Protein AF-A0A9E6CEL4-F1 (afdb_monomer_lite)

Structure (mmCIF, N/CA/C/O backbone):
data_AF-A0A9E6CEL4-F1
#
_entry.id   AF-A0A9E6CEL4-F1
#
loop_
_atom_site.group_PDB
_atom_site.id
_atom_site.type_symbol
_atom_site.label_atom_id
_atom_site.label_alt_id
_atom_site.label_comp_id
_atom_site.label_asym_id
_atom_site.label_entity_id
_atom_site.label_seq_id
_atom_site.pdbx_PDB_ins_code
_atom_site.Cartn_x
_atom_site.Cartn_y
_atom_site.Cartn_z
_atom_site.occupancy
_atom_site.B_iso_or_equiv
_atom_site.auth_seq_id
_atom_site.auth_comp_id
_atom_site.auth_asym_id
_atom_site.auth_atom_id
_atom_site.pdbx_PDB_model_num
ATOM 1 N N . MET A 1 1 ? 11.859 18.530 16.688 1.00 62.06 1 MET A N 1
ATOM 2 C CA . MET A 1 1 ? 12.059 17.663 15.505 1.00 62.06 1 MET A CA 1
ATOM 3 C C . MET A 1 1 ? 11.017 16.556 15.570 1.00 62.06 1 MET A C 1
ATOM 5 O O . MET A 1 1 ? 10.641 16.227 16.693 1.00 62.06 1 MET A O 1
ATOM 9 N N . PRO A 1 2 ? 10.494 16.047 14.440 1.00 79.69 2 PRO A N 1
ATOM 10 C CA . PRO A 1 2 ? 9.578 14.908 14.472 1.00 79.69 2 PRO A CA 1
ATOM 11 C C . PRO A 1 2 ? 10.277 13.709 15.115 1.00 79.69 2 PRO A C 1
ATOM 13 O O . PRO A 1 2 ? 11.496 13.574 14.995 1.00 79.69 2 PRO A O 1
ATOM 16 N N . ALA A 1 3 ? 9.517 12.840 15.780 1.00 89.88 3 ALA A N 1
ATOM 17 C CA . ALA A 1 3 ? 10.080 11.592 16.271 1.00 89.88 3 ALA A CA 1
ATOM 18 C C . ALA A 1 3 ? 10.635 10.782 15.088 1.00 89.88 3 ALA A C 1
ATOM 20 O O . ALA A 1 3 ? 10.068 10.800 13.993 1.00 89.88 3 ALA A O 1
ATOM 21 N N . GLN A 1 4 ? 11.733 10.060 15.291 1.00 94.31 4 GLN A N 1
ATOM 22 C CA . GLN A 1 4 ? 12.395 9.303 14.238 1.00 94.31 4 GLN A CA 1
ATOM 23 C C . GLN A 1 4 ? 12.812 7.916 14.715 1.00 94.31 4 GLN A C 1
ATOM 25 O O . GLN A 1 4 ? 13.389 7.747 15.788 1.00 94.31 4 GLN A O 1
ATOM 30 N N . ILE A 1 5 ? 12.567 6.911 13.875 1.00 94.75 5 ILE A N 1
ATOM 31 C CA . ILE A 1 5 ? 13.075 5.553 14.068 1.00 94.75 5 ILE A CA 1
ATOM 32 C C . ILE A 1 5 ? 13.757 5.110 12.777 1.00 94.75 5 ILE A C 1
ATOM 34 O O . ILE A 1 5 ? 13.145 5.083 11.707 1.00 94.75 5 ILE A O 1
ATOM 38 N N . ILE A 1 6 ? 15.035 4.755 12.882 1.00 95.44 6 ILE A N 1
ATOM 39 C CA . ILE A 1 6 ? 15.824 4.222 11.771 1.00 95.44 6 ILE A CA 1
ATOM 40 C C . ILE A 1 6 ? 15.997 2.726 11.989 1.00 95.44 6 ILE A C 1
ATOM 42 O O . ILE A 1 6 ? 16.513 2.293 13.018 1.00 95.44 6 ILE A O 1
ATOM 46 N N . ILE A 1 7 ? 15.565 1.942 11.007 1.00 96.25 7 ILE A N 1
ATOM 47 C CA . ILE A 1 7 ? 15.661 0.490 10.997 1.00 96.25 7 ILE A CA 1
ATOM 48 C C . ILE A 1 7 ? 16.561 0.070 9.843 1.00 96.25 7 ILE A C 1
ATOM 50 O O . ILE A 1 7 ? 16.197 0.198 8.670 1.00 96.25 7 ILE A O 1
ATOM 54 N N . THR A 1 8 ? 17.707 -0.506 10.181 1.00 95.44 8 THR A N 1
ATOM 55 C CA . THR A 1 8 ? 18.625 -1.083 9.201 1.00 95.44 8 THR A CA 1
ATOM 56 C C . THR A 1 8 ? 18.652 -2.590 9.374 1.00 95.44 8 THR A C 1
ATOM 58 O O . THR A 1 8 ? 18.813 -3.123 10.475 1.00 95.44 8 THR A O 1
ATOM 61 N N . ASP A 1 9 ? 18.435 -3.295 8.269 1.00 93.56 9 ASP A N 1
ATOM 62 C CA . ASP A 1 9 ? 18.209 -4.733 8.220 1.00 93.56 9 ASP A CA 1
ATOM 63 C C . ASP A 1 9 ? 17.080 -5.162 9.167 1.00 93.56 9 ASP A C 1
ATOM 65 O O . ASP A 1 9 ? 15.909 -5.036 8.842 1.00 93.56 9 ASP A O 1
ATOM 69 N N . ASN A 1 10 ? 17.389 -5.659 10.359 1.00 94.62 10 ASN A N 1
ATOM 70 C CA . ASN A 1 10 ? 16.381 -6.115 11.319 1.00 94.62 10 ASN A CA 1
ATOM 71 C C . ASN A 1 10 ? 16.578 -5.485 12.701 1.00 94.62 10 ASN A C 1
ATOM 73 O O . ASN A 1 10 ? 16.078 -6.017 13.686 1.00 94.62 10 ASN A O 1
ATOM 77 N N . ASN A 1 11 ? 17.316 -4.375 12.771 1.00 93.75 11 ASN A N 1
ATOM 78 C CA . ASN A 1 11 ? 17.687 -3.721 14.017 1.00 93.75 11 ASN A CA 1
ATOM 79 C C . ASN A 1 11 ? 17.264 -2.253 13.992 1.00 93.75 11 ASN A C 1
ATOM 81 O O . ASN A 1 11 ? 17.326 -1.600 12.951 1.00 93.75 11 ASN A O 1
ATOM 85 N 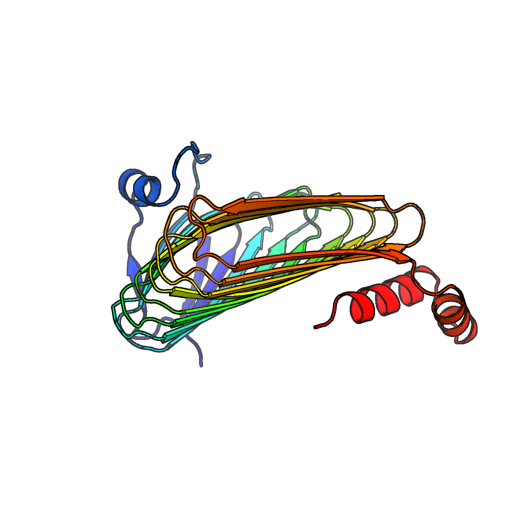N . ILE A 1 12 ? 16.859 -1.742 15.152 1.00 92.94 12 ILE A N 1
ATOM 86 C CA . ILE A 1 12 ? 16.645 -0.311 15.361 1.00 92.94 12 ILE A CA 1
ATOM 87 C C . ILE A 1 12 ? 18.022 0.310 15.619 1.00 92.94 12 ILE A C 1
ATOM 89 O O . ILE A 1 12 ? 18.656 -0.018 16.617 1.00 92.94 12 ILE A O 1
ATOM 93 N N . GLU A 1 13 ? 18.495 1.162 14.712 1.00 87.69 13 GLU A N 1
ATOM 94 C CA . GLU A 1 13 ? 19.803 1.831 14.819 1.00 87.69 13 GLU A CA 1
ATOM 95 C C . GLU A 1 13 ? 19.718 3.162 15.560 1.00 87.69 13 GLU A C 1
ATOM 97 O O . GLU A 1 13 ? 20.611 3.504 16.328 1.00 87.69 13 GLU A O 1
ATOM 102 N N . ALA A 1 14 ? 18.643 3.914 15.331 1.00 80.44 14 ALA A N 1
ATOM 103 C CA . ALA A 1 14 ? 18.405 5.191 15.985 1.00 80.44 14 ALA A CA 1
ATOM 104 C C . ALA A 1 14 ? 16.936 5.308 16.373 1.00 80.44 14 ALA A C 1
ATOM 106 O O . ALA A 1 14 ? 16.046 4.880 15.629 1.00 80.44 14 ALA A O 1
ATOM 107 N N . LYS A 1 15 ? 16.704 5.891 17.548 1.00 83.44 15 LYS A N 1
ATOM 108 C CA . LYS A 1 15 ? 15.380 6.104 18.117 1.00 83.44 15 LYS A CA 1
ATOM 109 C C . LYS A 1 15 ? 15.351 7.451 18.831 1.00 83.44 15 LYS A C 1
ATOM 111 O O . LYS A 1 15 ? 15.848 7.576 19.945 1.00 83.44 15 LYS A O 1
ATOM 116 N N . GLU A 1 16 ? 14.702 8.416 18.206 1.00 83.44 16 GLU A N 1
ATOM 117 C CA . GLU A 1 16 ? 14.292 9.669 18.827 1.00 83.44 16 GLU A CA 1
ATOM 118 C C . GLU A 1 16 ? 12.778 9.609 18.996 1.00 83.44 16 GLU A C 1
ATOM 120 O O . GLU A 1 16 ? 12.023 9.855 18.060 1.00 83.44 16 GLU A O 1
ATOM 125 N N . THR A 1 17 ? 12.315 9.187 20.171 1.00 78.44 17 THR A N 1
ATOM 126 C CA . THR A 1 17 ? 10.880 9.165 20.480 1.00 78.44 17 THR A CA 1
ATOM 127 C C . THR A 1 17 ? 10.481 10.357 21.314 1.00 78.44 17 THR A C 1
ATOM 129 O O . THR A 1 17 ? 11.235 10.821 22.166 1.00 78.44 17 THR A O 1
ATOM 132 N N . SER A 1 18 ? 9.253 10.797 21.100 1.00 78.25 18 SER A N 1
ATOM 133 C CA . SER A 1 18 ? 8.582 11.785 21.922 1.00 78.25 18 SER A CA 1
ATOM 134 C C . SER A 1 18 ? 7.669 11.080 22.945 1.00 78.25 18 SER A C 1
ATOM 136 O O . SER A 1 18 ? 7.478 9.862 22.870 1.00 78.25 18 SER A O 1
ATOM 138 N N . ARG A 1 19 ? 7.135 11.803 23.940 1.00 80.19 19 ARG A N 1
ATOM 139 C CA . ARG A 1 19 ? 6.286 11.203 24.998 1.00 80.19 19 ARG A CA 1
ATOM 140 C C . ARG A 1 19 ? 4.967 10.642 24.454 1.00 80.19 19 ARG A C 1
ATOM 142 O O . ARG A 1 19 ? 4.327 9.828 25.105 1.00 80.19 19 ARG A O 1
ATOM 149 N N . GLU A 1 20 ? 4.592 11.070 23.258 1.00 87.12 20 GLU A N 1
ATOM 150 C CA . GLU A 1 20 ? 3.370 10.730 22.538 1.00 87.12 20 GLU A CA 1
ATOM 151 C C . GLU A 1 20 ? 3.461 9.372 21.816 1.00 87.12 20 GLU A C 1
ATOM 153 O O . GLU A 1 20 ? 2.444 8.866 21.338 1.00 87.12 20 GLU A O 1
ATOM 158 N N . ILE A 1 21 ? 4.667 8.786 21.719 1.00 87.81 21 ILE A N 1
ATOM 159 C CA . ILE A 1 21 ? 4.931 7.536 20.997 1.00 87.81 21 ILE A CA 1
ATOM 160 C C . ILE A 1 21 ? 5.472 6.466 21.943 1.00 87.81 21 ILE A C 1
ATOM 162 O O . ILE A 1 21 ? 6.613 6.517 22.405 1.00 87.81 21 ILE A O 1
ATOM 166 N N . GLU A 1 22 ? 4.680 5.418 22.136 1.00 90.38 22 GLU A N 1
ATOM 167 C CA . GLU A 1 22 ? 5.065 4.237 22.896 1.00 90.38 22 GLU A CA 1
ATOM 168 C C . GLU A 1 22 ? 5.574 3.142 21.954 1.00 90.38 22 GLU A C 1
ATOM 170 O O . GLU A 1 22 ? 4.888 2.734 21.013 1.00 90.38 22 GLU A O 1
ATOM 175 N N . LEU A 1 23 ? 6.779 2.629 22.224 1.00 91.12 23 LEU A N 1
ATOM 176 C CA . LEU A 1 23 ? 7.301 1.438 21.554 1.00 91.12 23 LEU A CA 1
ATOM 177 C C . LEU A 1 23 ? 7.114 0.220 22.444 1.00 91.12 23 LEU A C 1
ATOM 179 O O . LEU A 1 23 ? 7.692 0.141 23.526 1.00 91.12 23 LEU A O 1
ATOM 183 N N . LEU A 1 24 ? 6.339 -0.738 21.954 1.00 89.75 24 LEU A N 1
ATOM 184 C CA . LEU A 1 24 ? 5.931 -1.922 22.693 1.00 89.75 24 LEU A CA 1
ATOM 185 C C . LEU A 1 24 ? 6.379 -3.199 21.960 1.00 89.75 24 LEU A C 1
ATOM 187 O O . LEU A 1 24 ? 6.494 -3.211 20.726 1.00 89.75 24 LEU A O 1
ATOM 191 N N . PRO A 1 25 ? 6.614 -4.303 22.690 1.00 87.81 25 PRO A N 1
ATOM 192 C CA . PRO A 1 25 ? 6.869 -5.594 22.069 1.00 87.81 25 PRO A CA 1
ATOM 193 C C . PRO A 1 25 ? 5.629 -6.075 21.302 1.00 87.81 25 PRO A C 1
ATOM 195 O O . PRO A 1 25 ? 4.496 -5.966 21.774 1.00 87.81 25 PRO A O 1
ATOM 198 N N . LEU A 1 26 ? 5.844 -6.647 20.115 1.00 90.19 26 LEU A N 1
ATOM 199 C CA . LEU A 1 26 ? 4.777 -7.194 19.276 1.00 90.19 26 LEU A CA 1
ATOM 200 C C . LEU A 1 26 ? 4.863 -8.723 19.222 1.00 90.19 26 LEU A C 1
ATOM 202 O O . LEU A 1 26 ? 5.751 -9.297 18.585 1.00 90.19 26 LEU A O 1
ATOM 206 N N . SER A 1 27 ? 3.905 -9.393 19.867 1.00 87.06 27 SER A N 1
ATOM 207 C CA . SER A 1 27 ? 3.783 -10.850 19.799 1.00 87.06 27 SER A CA 1
ATOM 208 C C . SER A 1 27 ? 3.211 -11.301 18.447 1.00 87.06 27 SER A C 1
ATOM 210 O O . SER A 1 27 ? 2.406 -10.605 17.823 1.00 87.06 27 SER A O 1
ATOM 212 N N . GLN A 1 28 ? 3.589 -12.503 17.991 1.00 83.31 28 GLN A N 1
ATOM 213 C CA . GLN A 1 28 ? 3.041 -13.077 16.752 1.00 83.31 28 GLN A CA 1
ATOM 214 C C . GLN A 1 28 ? 1.520 -13.262 16.840 1.00 83.31 28 GLN A C 1
ATOM 216 O O . GLN A 1 28 ? 0.811 -12.986 15.876 1.00 83.31 28 GLN A O 1
ATOM 221 N N . LYS A 1 29 ? 1.029 -13.731 17.996 1.00 84.75 29 LYS A N 1
ATOM 222 C CA . LYS A 1 29 ? -0.391 -14.009 18.237 1.00 84.75 29 LYS A CA 1
ATOM 223 C C . LYS A 1 29 ? -1.228 -12.736 18.158 1.00 84.75 29 LYS A C 1
ATOM 225 O O . LYS A 1 29 ? -2.300 -12.758 17.561 1.00 84.75 29 LYS A O 1
ATOM 230 N N . ASP A 1 30 ? -0.735 -11.635 18.722 1.00 84.62 30 ASP A N 1
ATOM 231 C CA . ASP A 1 30 ? -1.437 -10.355 18.641 1.00 84.62 30 ASP A CA 1
ATOM 232 C C . ASP A 1 30 ? -1.430 -9.799 17.229 1.00 84.62 30 ASP A C 1
ATOM 234 O O . ASP A 1 30 ? -2.461 -9.327 16.761 1.00 84.62 30 ASP A O 1
ATOM 238 N N . PHE A 1 31 ? -0.297 -9.898 16.532 1.00 87.19 31 PHE A N 1
ATOM 239 C CA . PHE A 1 31 ? -0.208 -9.396 15.170 1.00 87.19 31 PHE A CA 1
ATOM 240 C C . PHE A 1 31 ? -1.145 -10.144 14.222 1.00 87.19 31 PHE A C 1
ATOM 242 O O . PHE A 1 31 ? -1.806 -9.510 13.407 1.00 87.19 31 PHE A O 1
ATOM 249 N N . GLN A 1 32 ? -1.277 -11.468 14.385 1.00 86.94 32 GLN A N 1
ATOM 250 C CA . GLN A 1 32 ? -2.097 -12.331 13.527 1.00 86.94 32 GLN A CA 1
ATOM 251 C C . GLN A 1 32 ? -3.572 -11.901 13.437 1.00 86.94 32 GLN A C 1
ATOM 253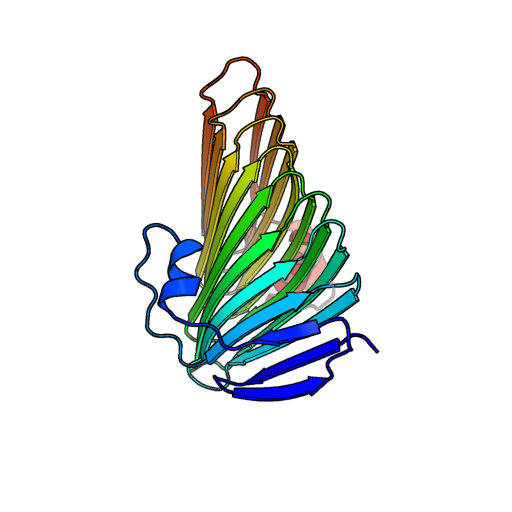 O O . GLN A 1 32 ? -4.219 -12.163 12.423 1.00 86.94 32 GLN A O 1
ATOM 258 N N . LYS A 1 33 ? -4.092 -11.204 14.456 1.00 89.06 33 LYS A N 1
ATOM 259 C CA . LYS A 1 33 ? -5.461 -10.664 14.474 1.00 89.06 33 LYS A CA 1
ATOM 260 C C . LYS A 1 33 ? -5.707 -9.640 13.358 1.00 89.06 33 LYS A C 1
ATOM 262 O O . LYS A 1 33 ? -6.829 -9.525 12.883 1.00 89.06 33 LYS A O 1
ATOM 267 N N . TYR A 1 34 ? -4.663 -8.941 12.915 1.00 88.12 34 TYR A N 1
ATOM 268 C CA . TYR A 1 34 ? -4.761 -7.809 11.988 1.00 88.12 34 TYR A CA 1
ATOM 269 C C . TYR A 1 34 ? -4.383 -8.144 10.537 1.00 88.12 34 TYR A C 1
ATOM 271 O O . TYR A 1 34 ? -4.331 -7.253 9.691 1.00 88.12 34 TYR A O 1
ATOM 279 N N . ILE A 1 35 ? -4.111 -9.416 10.240 1.00 86.56 35 ILE A N 1
ATOM 280 C CA . ILE A 1 35 ? -3.553 -9.887 8.958 1.00 86.56 35 ILE A CA 1
ATOM 281 C C . ILE A 1 35 ? -4.257 -11.179 8.483 1.00 86.56 35 ILE A C 1
ATOM 283 O O . ILE A 1 35 ? -3.667 -12.268 8.441 1.00 86.56 35 ILE A O 1
ATOM 287 N N . PRO A 1 36 ? -5.556 -11.106 8.165 1.00 79.38 36 PRO A N 1
ATOM 288 C CA . PRO A 1 36 ? -6.383 -12.281 7.934 1.00 79.38 36 PRO A CA 1
ATOM 289 C C . PRO A 1 36 ? -5.904 -13.101 6.731 1.00 79.38 36 PRO A C 1
ATOM 291 O O . PRO A 1 36 ? -5.485 -12.569 5.703 1.00 79.38 36 PRO A O 1
ATOM 294 N N . GLY A 1 37 ? -5.989 -14.428 6.858 1.00 67.44 37 GLY A N 1
ATOM 295 C CA . GLY A 1 37 ? -5.781 -15.365 5.749 1.00 67.44 37 GLY A CA 1
ATOM 296 C C . GLY A 1 37 ? -4.340 -15.506 5.247 1.00 67.44 37 GLY A C 1
ATOM 297 O O . GLY A 1 37 ? -4.115 -16.236 4.283 1.00 67.44 37 GLY A O 1
ATOM 298 N N . LYS A 1 38 ? -3.350 -14.857 5.877 1.00 66.19 38 LYS A N 1
ATOM 299 C CA . LYS A 1 38 ? -1.935 -15.028 5.521 1.00 66.19 38 LYS A CA 1
ATOM 300 C C . LYS A 1 38 ? -1.104 -15.564 6.676 1.00 66.19 38 LYS A C 1
ATOM 302 O O . LYS A 1 38 ? -1.066 -15.003 7.770 1.00 66.19 38 LYS A O 1
ATOM 307 N N . ARG A 1 39 ? -0.353 -16.628 6.385 1.00 62.78 39 ARG A N 1
ATOM 308 C CA . ARG A 1 39 ? 0.785 -17.058 7.197 1.00 62.78 39 ARG A CA 1
ATOM 309 C C . ARG A 1 39 ? 1.941 -16.115 6.866 1.00 62.78 39 ARG A C 1
ATOM 311 O O . ARG A 1 39 ? 2.471 -16.169 5.757 1.00 62.78 39 ARG A O 1
ATOM 318 N N . ILE A 1 40 ? 2.292 -15.203 7.771 1.00 64.31 40 ILE A N 1
ATOM 319 C CA . ILE A 1 40 ? 3.474 -14.359 7.554 1.00 64.31 40 ILE A CA 1
ATOM 320 C C . ILE A 1 40 ? 4.713 -15.230 7.710 1.00 64.31 40 ILE A C 1
ATOM 322 O O . ILE A 1 40 ? 4.815 -16.011 8.658 1.00 64.31 40 ILE A O 1
ATOM 326 N N . ALA A 1 41 ? 5.667 -15.065 6.796 1.00 69.19 41 ALA A N 1
ATOM 327 C CA . ALA A 1 41 ? 7.029 -15.513 7.029 1.00 69.19 41 ALA A CA 1
ATOM 328 C C . ALA A 1 41 ? 7.536 -14.992 8.393 1.00 69.19 41 ALA A C 1
ATOM 330 O O . ALA A 1 41 ? 7.190 -13.884 8.798 1.00 69.19 41 ALA A O 1
ATOM 331 N N . PRO A 1 42 ? 8.362 -15.750 9.123 1.00 77.06 42 PRO A N 1
ATOM 332 C CA . PRO A 1 42 ? 8.890 -15.280 10.398 1.00 77.06 42 PRO A CA 1
ATOM 333 C C . PRO A 1 42 ? 9.672 -13.965 10.210 1.00 77.06 42 PRO A C 1
ATOM 335 O O . PRO A 1 42 ? 10.719 -13.942 9.558 1.00 77.06 42 PRO A O 1
ATOM 338 N N . CYS A 1 43 ? 9.137 -12.868 10.759 1.00 87.62 43 CYS A N 1
ATOM 339 C CA . CYS A 1 43 ? 9.811 -11.569 10.823 1.00 87.62 43 CYS A CA 1
ATOM 340 C C . CYS A 1 43 ? 10.813 -11.558 11.979 1.00 87.62 43 CYS A C 1
ATOM 342 O O . CYS A 1 43 ? 10.503 -12.040 13.072 1.00 87.62 43 CYS A O 1
ATOM 344 N N . LYS A 1 44 ? 11.998 -10.996 11.727 1.00 90.75 44 LYS A N 1
ATOM 345 C CA . LYS A 1 44 ? 13.087 -10.896 12.708 1.00 90.75 44 LYS A CA 1
ATOM 346 C C . LYS A 1 44 ? 12.880 -9.711 13.647 1.00 90.75 44 LYS A C 1
ATOM 348 O O . LYS A 1 44 ? 13.093 -9.853 14.843 1.00 90.75 44 LYS A O 1
ATOM 353 N N . LEU A 1 45 ? 12.411 -8.581 13.115 1.00 92.81 45 LEU A N 1
ATOM 354 C CA . LEU A 1 45 ? 12.000 -7.428 13.911 1.00 92.81 45 LEU A CA 1
ATOM 355 C C . LEU A 1 45 ? 10.477 -7.366 13.987 1.00 92.81 45 LEU A C 1
ATOM 357 O O . LEU A 1 45 ? 9.797 -7.465 12.963 1.00 92.81 45 LEU A O 1
ATOM 361 N N . LYS A 1 46 ? 9.948 -7.182 15.197 1.00 93.31 46 LYS A N 1
ATOM 362 C CA . LYS A 1 46 ? 8.521 -6.977 15.450 1.00 93.31 46 LYS A CA 1
ATOM 363 C C . LYS A 1 46 ? 8.371 -5.789 16.382 1.00 93.31 46 LYS A C 1
ATOM 365 O O . LYS A 1 46 ? 8.901 -5.825 17.489 1.00 93.31 46 LYS A O 1
ATOM 370 N N . LEU A 1 47 ? 7.669 -4.757 15.941 1.00 92.94 47 LEU A N 1
ATOM 371 C CA . LEU A 1 47 ? 7.530 -3.520 16.700 1.00 92.94 47 LEU A CA 1
ATOM 372 C C . LEU A 1 47 ? 6.072 -3.079 16.717 1.00 92.94 47 LEU A C 1
ATOM 374 O O . LEU A 1 47 ? 5.417 -3.033 15.677 1.00 92.94 47 LEU A O 1
ATOM 378 N N . ARG A 1 48 ? 5.572 -2.747 17.905 1.00 95.38 48 ARG A N 1
ATOM 379 C CA . ARG A 1 48 ? 4.297 -2.059 18.079 1.00 95.38 48 ARG A CA 1
ATOM 380 C C . ARG A 1 48 ? 4.588 -0.597 18.402 1.00 95.38 48 ARG A C 1
ATOM 382 O O . ARG A 1 48 ? 5.396 -0.315 19.282 1.00 95.38 48 ARG A O 1
ATOM 389 N N . ILE A 1 49 ? 3.952 0.302 17.666 1.00 95.62 49 ILE A N 1
ATOM 390 C CA . ILE A 1 49 ? 4.021 1.750 17.827 1.00 95.62 49 ILE A CA 1
ATOM 391 C C . ILE A 1 49 ? 2.618 2.198 18.210 1.00 95.62 49 ILE A C 1
ATOM 393 O O . ILE A 1 49 ? 1.699 2.067 17.405 1.00 95.62 49 ILE A O 1
ATOM 397 N N . ARG A 1 50 ? 2.445 2.698 19.430 1.00 96.25 50 ARG A N 1
ATOM 398 C CA . ARG A 1 50 ? 1.165 3.237 19.887 1.00 96.25 50 ARG A CA 1
ATOM 399 C C . ARG A 1 50 ? 1.278 4.747 20.042 1.00 96.25 50 ARG A C 1
ATOM 401 O O . ARG A 1 50 ? 2.196 5.230 20.699 1.00 96.25 50 ARG A O 1
ATOM 408 N N . CYS A 1 51 ? 0.347 5.468 19.434 1.00 95.69 51 CYS A N 1
ATOM 409 C CA . CYS A 1 51 ? 0.252 6.920 19.497 1.00 95.69 51 CYS A CA 1
ATOM 410 C C . CYS A 1 51 ? -0.939 7.308 20.373 1.00 95.69 51 CYS A C 1
ATOM 412 O O . CYS A 1 51 ? -2.088 7.012 20.038 1.00 95.69 51 CYS A O 1
ATOM 414 N N . THR A 1 52 ? -0.657 7.960 21.500 1.00 94.12 52 THR A N 1
ATOM 415 C CA . THR A 1 52 ? -1.670 8.394 22.479 1.00 94.12 52 THR A CA 1
ATOM 416 C C . THR A 1 52 ? -2.023 9.873 22.348 1.00 94.12 52 THR A C 1
ATOM 418 O O . THR A 1 52 ? -3.045 10.303 22.874 1.00 94.12 52 THR A O 1
ATOM 421 N N . GLN A 1 53 ? -1.209 10.643 21.624 1.00 94.31 53 GLN A N 1
ATOM 422 C CA . GLN A 1 53 ? -1.442 12.049 21.308 1.00 94.31 53 GLN A CA 1
ATOM 423 C C . GLN A 1 53 ? -1.027 12.339 19.865 1.00 94.31 53 GLN A C 1
ATOM 425 O O . GLN A 1 53 ? -0.231 11.605 19.271 1.00 94.31 53 GLN A O 1
ATOM 430 N N . SER A 1 54 ? -1.585 13.409 19.300 1.00 96.19 54 SER A N 1
ATOM 431 C CA . SER A 1 54 ? -1.317 13.807 17.920 1.00 96.19 54 SER A CA 1
ATOM 432 C C . SER A 1 54 ? 0.141 14.215 17.730 1.00 96.19 54 SER A C 1
ATOM 434 O O . SER A 1 54 ? 0.668 15.015 18.500 1.00 96.19 54 SER A O 1
ATOM 436 N N . THR A 1 55 ? 0.804 13.661 16.715 1.00 95.56 55 THR A N 1
ATOM 437 C CA . THR A 1 55 ? 2.251 13.832 16.527 1.00 95.56 55 THR A CA 1
ATOM 438 C C . THR A 1 55 ? 2.689 13.553 15.086 1.00 95.56 55 THR A C 1
ATOM 440 O O . THR A 1 55 ? 1.887 13.195 14.218 1.00 95.56 55 THR A O 1
ATOM 443 N N . GLU A 1 56 ? 3.987 13.703 14.832 1.00 96.06 56 GLU A N 1
ATOM 444 C CA . GLU A 1 56 ? 4.645 13.321 13.588 1.00 96.06 56 GLU A CA 1
ATOM 445 C C . GLU A 1 56 ? 5.745 12.287 13.852 1.00 96.06 56 GLU A C 1
ATOM 447 O O . GLU A 1 56 ? 6.521 12.404 14.805 1.00 96.06 56 GLU A O 1
ATOM 452 N N . LEU A 1 57 ? 5.841 11.289 12.972 1.00 96.00 57 LEU A N 1
ATOM 453 C CA . LEU A 1 57 ? 6.834 10.222 13.052 1.00 96.00 57 LEU A CA 1
ATOM 454 C C . LEU A 1 57 ? 7.471 9.975 11.685 1.00 96.00 57 LEU A C 1
ATOM 456 O O . LEU A 1 57 ? 6.775 9.810 10.684 1.00 96.00 57 LEU A O 1
ATOM 460 N N . LEU A 1 58 ? 8.797 9.872 11.658 1.00 96.44 58 LEU A N 1
ATOM 461 C CA . LEU A 1 58 ? 9.575 9.420 10.513 1.00 96.44 58 LEU A CA 1
ATOM 462 C C . LEU A 1 58 ? 10.110 8.001 10.757 1.00 96.44 58 LEU A C 1
ATOM 464 O O . LEU A 1 58 ? 10.896 7.767 11.673 1.00 96.44 58 LEU A O 1
ATOM 468 N N . LEU A 1 59 ? 9.734 7.059 9.892 1.00 96.56 59 LEU A N 1
ATOM 469 C CA . LEU A 1 59 ? 10.284 5.704 9.854 1.00 96.56 59 LEU A CA 1
ATOM 470 C C . LEU A 1 59 ? 11.190 5.536 8.637 1.00 96.56 59 LEU A C 1
ATOM 472 O O . LEU A 1 59 ? 10.748 5.659 7.494 1.00 96.56 59 LEU A O 1
ATOM 476 N N . VAL A 1 60 ? 12.458 5.213 8.869 1.00 96.56 60 VAL A N 1
ATOM 477 C CA . VAL A 1 60 ? 13.426 4.970 7.795 1.00 96.56 60 VAL A CA 1
ATOM 478 C C . VAL A 1 60 ? 13.799 3.496 7.774 1.00 96.56 60 VAL A C 1
ATOM 480 O O . VAL A 1 60 ? 14.256 2.967 8.781 1.00 96.56 60 VAL A O 1
ATOM 483 N N . PHE A 1 61 ? 13.660 2.849 6.620 1.00 96.44 61 PHE A N 1
ATOM 484 C CA . PHE A 1 61 ? 14.025 1.452 6.404 1.00 96.44 61 PHE A CA 1
ATOM 485 C C . PHE A 1 61 ? 15.197 1.356 5.429 1.00 96.44 61 PHE A C 1
ATOM 487 O O . PHE A 1 61 ? 15.134 1.846 4.296 1.00 96.44 61 PHE A O 1
ATOM 494 N N . ARG A 1 62 ? 16.278 0.710 5.867 1.00 95.25 62 ARG A N 1
ATOM 495 C CA . ARG A 1 62 ? 17.475 0.454 5.061 1.00 95.25 62 ARG A CA 1
ATOM 496 C C . ARG A 1 62 ? 17.743 -1.046 4.996 1.00 95.25 62 ARG A C 1
ATOM 498 O O . ARG A 1 62 ? 18.212 -1.639 5.961 1.00 95.25 62 ARG A O 1
ATOM 505 N N . ALA A 1 63 ? 17.461 -1.665 3.855 1.00 94.25 63 ALA A N 1
ATOM 506 C CA . ALA A 1 63 ? 17.783 -3.067 3.599 1.00 94.25 63 ALA A CA 1
ATOM 507 C C . ALA A 1 63 ? 19.189 -3.179 2.984 1.00 94.25 63 ALA A C 1
ATOM 509 O O . ALA A 1 63 ? 19.350 -3.168 1.759 1.00 94.25 63 ALA A O 1
ATOM 510 N N . LEU A 1 64 ? 20.226 -3.244 3.826 1.00 93.19 64 LEU A N 1
ATOM 511 C CA . LEU A 1 64 ? 21.599 -3.507 3.374 1.00 93.19 64 LEU A CA 1
ATOM 512 C C . LEU A 1 64 ? 21.815 -5.009 3.142 1.00 93.19 64 LEU A C 1
ATOM 514 O O . LEU A 1 64 ? 22.547 -5.399 2.231 1.00 93.19 64 LEU A O 1
ATOM 518 N N . ARG A 1 65 ? 21.127 -5.826 3.942 1.00 93.25 65 ARG A N 1
ATOM 519 C CA . ARG A 1 65 ? 20.947 -7.278 3.856 1.00 93.25 65 ARG A CA 1
ATOM 520 C C . ARG A 1 65 ? 19.453 -7.606 3.928 1.00 93.25 65 ARG A C 1
ATOM 522 O O . ARG A 1 65 ? 18.605 -6.716 3.979 1.00 93.25 65 ARG A O 1
ATOM 529 N N . ASP A 1 66 ? 19.137 -8.898 3.969 1.00 94.81 66 ASP A N 1
ATOM 530 C CA . ASP A 1 66 ? 17.766 -9.381 4.119 1.00 94.81 66 ASP A CA 1
ATOM 531 C C . ASP A 1 66 ? 17.067 -8.798 5.355 1.00 94.81 66 ASP A C 1
ATOM 533 O O . ASP A 1 66 ? 17.436 -9.062 6.506 1.00 94.81 66 ASP A O 1
ATOM 537 N N . GLN A 1 67 ? 16.005 -8.046 5.089 1.00 94.88 67 GLN A N 1
ATOM 538 C CA . GLN A 1 67 ? 15.182 -7.315 6.041 1.00 94.88 67 GLN A CA 1
ATOM 539 C C . GLN A 1 67 ? 13.779 -7.934 6.073 1.00 94.88 67 GLN A C 1
ATOM 541 O O . GLN A 1 67 ? 13.118 -8.040 5.043 1.00 94.88 67 GLN A O 1
ATOM 546 N N . LYS A 1 68 ? 13.329 -8.372 7.255 1.00 95.31 68 LYS A N 1
ATOM 547 C CA . LYS A 1 68 ? 12.008 -8.972 7.499 1.00 95.31 68 LYS A CA 1
ATOM 548 C C . LYS A 1 68 ? 11.386 -8.366 8.754 1.00 95.31 68 LYS A C 1
ATOM 550 O O . LYS A 1 68 ? 11.729 -8.768 9.871 1.00 95.31 68 LYS A O 1
ATOM 555 N N . ILE A 1 69 ? 10.466 -7.426 8.568 1.00 94.81 69 ILE A N 1
ATOM 556 C CA . ILE A 1 69 ? 9.913 -6.590 9.638 1.00 94.81 69 ILE A CA 1
ATOM 557 C C . ILE A 1 69 ? 8.395 -6.771 9.724 1.00 94.81 69 ILE A C 1
ATOM 559 O O . ILE A 1 69 ? 7.704 -6.844 8.710 1.00 94.81 69 ILE A O 1
ATOM 563 N N . ALA A 1 70 ? 7.878 -6.835 10.949 1.00 94.81 70 ALA A N 1
ATOM 564 C CA . ALA A 1 70 ? 6.461 -6.690 11.255 1.00 94.81 70 ALA A CA 1
ATOM 565 C C . ALA A 1 70 ? 6.237 -5.431 12.103 1.00 94.81 70 ALA A C 1
ATOM 567 O O . ALA A 1 70 ? 6.875 -5.270 13.144 1.00 94.81 70 ALA A O 1
ATOM 568 N N . LEU A 1 71 ? 5.321 -4.567 11.677 1.00 95.81 71 LEU A N 1
ATOM 569 C CA . LEU A 1 71 ? 4.942 -3.349 12.383 1.00 95.81 71 LEU A CA 1
ATOM 570 C C . LEU A 1 71 ? 3.447 -3.346 12.681 1.00 95.81 71 LEU A C 1
ATOM 572 O O . LEU A 1 71 ? 2.635 -3.602 11.796 1.00 95.81 71 LEU A O 1
ATOM 576 N N . LEU A 1 72 ? 3.082 -3.002 13.908 1.00 96.81 72 LEU A N 1
ATOM 577 C CA . LEU A 1 72 ? 1.716 -2.632 14.265 1.00 96.81 72 LEU A CA 1
ATOM 578 C C . LEU A 1 72 ? 1.724 -1.168 14.695 1.00 96.81 72 LEU A C 1
ATOM 580 O O . LEU A 1 72 ? 2.436 -0.826 15.632 1.00 96.81 72 LEU A O 1
ATOM 584 N N . VAL A 1 73 ? 0.958 -0.323 14.017 1.00 97.62 73 VAL A N 1
ATOM 585 C CA . VAL A 1 73 ? 0.793 1.093 14.357 1.00 97.62 73 VAL A CA 1
ATOM 586 C C . VAL A 1 73 ? -0.637 1.305 14.838 1.00 97.62 73 VAL A C 1
ATOM 588 O O . VAL A 1 73 ? -1.581 0.994 14.113 1.00 97.62 73 VAL A O 1
ATOM 591 N N . GLU A 1 74 ? -0.797 1.809 16.055 1.00 97.38 74 GLU A N 1
ATOM 592 C CA . GLU A 1 74 ? -2.094 2.001 16.708 1.00 97.38 74 GLU A CA 1
ATOM 593 C C . GLU A 1 74 ? -2.283 3.478 17.052 1.00 97.38 74 GLU A C 1
ATOM 595 O O . GLU A 1 74 ? -1.460 4.059 17.760 1.00 97.38 74 GLU A O 1
ATOM 600 N N . LEU A 1 75 ? -3.365 4.078 16.559 1.00 97.81 75 LEU A N 1
ATOM 601 C CA . LEU A 1 75 ? -3.790 5.424 16.936 1.00 97.81 75 LEU A CA 1
ATOM 602 C C . LEU A 1 75 ? -4.967 5.298 17.901 1.00 97.81 75 LEU A C 1
ATOM 604 O O . LEU A 1 75 ? -5.973 4.674 17.556 1.00 97.81 75 LEU A O 1
ATOM 608 N N . CYS A 1 76 ? -4.836 5.890 19.089 1.00 96.50 76 CYS A N 1
ATOM 609 C CA . CYS A 1 76 ? -5.956 6.022 20.017 1.00 96.50 76 CYS A CA 1
ATOM 610 C C . CYS A 1 76 ? -7.055 6.930 19.434 1.00 96.50 76 CYS A C 1
ATOM 612 O O . CYS A 1 76 ? -6.812 7.717 18.515 1.00 96.50 76 CYS A O 1
ATOM 614 N N . ALA A 1 77 ? -8.263 6.839 19.991 1.00 97.38 77 ALA A N 1
ATOM 615 C CA . ALA A 1 77 ? -9.387 7.671 19.567 1.00 97.38 77 ALA A CA 1
ATOM 616 C C . ALA A 1 77 ? -9.037 9.175 19.564 1.00 97.38 77 ALA A C 1
ATOM 618 O O . ALA A 1 77 ? -8.399 9.679 20.490 1.00 97.38 77 ALA A O 1
ATOM 619 N N . GLY A 1 78 ? -9.441 9.888 18.510 1.00 97.75 78 GLY A N 1
ATOM 620 C CA . GLY A 1 78 ? -9.187 11.326 18.343 1.00 97.75 78 GLY A CA 1
ATOM 621 C C . GLY A 1 78 ? -7.733 11.728 18.047 1.00 97.75 78 GLY A C 1
ATOM 622 O O . GLY A 1 78 ? -7.441 12.922 17.978 1.00 97.75 78 GLY A O 1
ATOM 623 N N . VAL A 1 79 ? -6.806 10.774 17.894 1.00 97.75 79 VAL A N 1
ATOM 624 C CA . VAL A 1 79 ? -5.384 11.060 17.638 1.00 97.75 79 VAL A CA 1
ATOM 625 C C . VAL A 1 79 ? -5.107 11.246 16.149 1.00 97.75 79 VAL A C 1
ATOM 627 O O . VAL A 1 79 ? -5.542 10.448 15.321 1.00 97.75 79 VAL A O 1
ATOM 630 N N . ASN A 1 80 ? -4.289 12.247 15.817 1.00 97.88 80 ASN A N 1
ATOM 631 C CA . ASN A 1 80 ? -3.825 12.505 14.456 1.00 97.88 80 ASN A CA 1
ATOM 632 C C . ASN A 1 80 ? -2.328 12.199 14.321 1.00 97.88 80 ASN A C 1
ATOM 634 O O . ASN A 1 80 ? -1.505 12.805 15.006 1.00 97.88 80 ASN A O 1
ATOM 638 N N . LEU A 1 81 ? -1.952 11.301 13.411 1.00 98.12 81 LEU A N 1
ATOM 639 C CA . LEU A 1 81 ? -0.553 10.981 13.119 1.00 98.12 81 LEU A CA 1
ATOM 640 C C . LEU A 1 81 ? -0.189 11.388 11.694 1.00 98.12 81 LEU A C 1
ATOM 642 O O . LEU A 1 81 ? -0.784 10.907 10.728 1.00 98.12 81 LEU A O 1
ATOM 646 N N . VAL A 1 82 ? 0.870 12.185 11.548 1.00 98.19 82 VAL A N 1
ATOM 647 C CA . VAL A 1 82 ? 1.576 12.311 10.267 1.00 98.19 82 VAL A CA 1
ATOM 648 C C . VAL A 1 82 ? 2.740 11.330 10.268 1.00 98.19 82 VAL A C 1
ATOM 650 O O . VAL A 1 82 ? 3.756 11.542 10.926 1.00 98.19 82 VAL A O 1
ATOM 653 N N . LEU A 1 83 ? 2.595 10.241 9.520 1.00 98.00 83 LEU A N 1
ATOM 654 C CA . LEU A 1 83 ? 3.620 9.218 9.382 1.00 98.00 83 LEU A CA 1
ATOM 655 C C . LEU A 1 83 ? 4.340 9.377 8.049 1.00 98.00 83 LEU A C 1
ATOM 657 O O . LEU A 1 83 ? 3.747 9.239 6.979 1.00 98.00 83 LEU A O 1
ATOM 661 N N . GLN A 1 84 ? 5.640 9.617 8.109 1.00 97.69 84 GLN A N 1
ATOM 662 C CA . GLN A 1 84 ? 6.508 9.597 6.944 1.00 97.69 84 GLN A CA 1
ATOM 663 C C . GLN A 1 84 ? 7.307 8.300 6.935 1.00 97.69 84 GLN A C 1
ATOM 665 O O . GLN A 1 84 ? 7.895 7.925 7.947 1.00 97.69 84 GLN A O 1
ATOM 670 N N . THR A 1 85 ? 7.345 7.611 5.799 1.00 96.94 85 THR A N 1
ATOM 671 C CA . THR A 1 85 ? 8.197 6.436 5.615 1.00 96.94 85 THR A CA 1
ATOM 672 C C . THR A 1 85 ? 9.158 6.645 4.458 1.00 96.94 85 THR A C 1
ATOM 674 O O . THR A 1 85 ? 8.790 7.175 3.408 1.00 96.94 85 THR A O 1
ATOM 677 N N . ALA A 1 86 ? 10.405 6.229 4.656 1.00 95.62 86 ALA A N 1
ATOM 678 C CA . ALA A 1 86 ? 11.425 6.239 3.623 1.00 95.62 86 ALA A CA 1
ATOM 679 C C . ALA A 1 86 ? 12.098 4.871 3.552 1.00 95.62 86 ALA A C 1
ATOM 681 O O . ALA A 1 86 ? 12.749 4.459 4.512 1.00 95.62 86 ALA A O 1
ATOM 682 N N . CYS A 1 87 ? 11.968 4.179 2.422 1.00 94.31 87 CYS A N 1
ATOM 683 C CA . CYS A 1 87 ? 12.528 2.842 2.247 1.00 94.31 87 CYS A CA 1
ATOM 684 C C . CYS A 1 87 ? 13.592 2.817 1.149 1.00 94.31 87 CYS A C 1
ATOM 686 O O . CYS A 1 87 ? 13.418 3.382 0.066 1.00 94.31 87 CYS A O 1
ATOM 688 N N . SER A 1 88 ? 14.704 2.135 1.414 1.00 93.75 88 SER A N 1
ATOM 689 C CA . SER A 1 88 ? 15.755 1.901 0.425 1.00 93.75 88 SER A CA 1
ATOM 690 C C . SER A 1 88 ? 16.480 0.584 0.671 1.00 93.75 88 SER A C 1
ATOM 692 O O . SER A 1 88 ? 16.478 0.060 1.785 1.00 93.75 88 SER A O 1
ATOM 694 N N . GLY A 1 89 ? 17.134 0.045 -0.358 1.00 90.88 89 GLY A N 1
ATOM 695 C CA . GLY A 1 89 ? 17.957 -1.146 -0.180 1.00 90.88 89 GLY A CA 1
ATOM 696 C C . GLY A 1 89 ? 18.949 -1.421 -1.303 1.00 90.88 89 GLY A C 1
ATOM 697 O O . GLY A 1 89 ? 18.846 -0.876 -2.406 1.00 90.88 89 GLY A O 1
ATOM 698 N N . ASN A 1 90 ? 19.913 -2.286 -0.992 1.00 88.94 90 ASN A N 1
ATOM 699 C CA . ASN A 1 90 ? 21.014 -2.682 -1.869 1.00 88.94 90 ASN A CA 1
ATOM 700 C C . ASN A 1 90 ? 20.636 -3.821 -2.818 1.00 88.94 90 ASN A C 1
ATOM 702 O O . ASN A 1 90 ? 19.798 -4.655 -2.494 1.00 88.94 90 ASN A O 1
ATOM 706 N N . LYS A 1 91 ? 21.343 -3.921 -3.953 1.00 85.25 91 LYS A N 1
ATOM 707 C CA . LYS A 1 91 ? 21.039 -4.851 -5.058 1.00 85.25 91 LYS A CA 1
ATOM 708 C C . LYS A 1 91 ? 20.874 -6.319 -4.686 1.00 85.25 91 LYS A C 1
ATOM 710 O O . LYS A 1 91 ? 20.073 -7.005 -5.306 1.00 85.25 91 LYS A O 1
ATOM 715 N N . ASN A 1 92 ? 21.564 -6.774 -3.649 1.00 89.19 92 ASN A N 1
ATOM 716 C CA . ASN A 1 92 ? 21.558 -8.179 -3.248 1.00 89.19 92 ASN A CA 1
ATOM 717 C C . ASN A 1 92 ? 20.720 -8.453 -1.990 1.00 89.19 92 ASN A C 1
ATOM 719 O O . ASN A 1 92 ? 20.738 -9.571 -1.492 1.00 89.19 92 ASN A O 1
ATOM 723 N N . ALA A 1 93 ? 20.009 -7.453 -1.465 1.00 92.94 93 ALA A N 1
ATOM 724 C CA . ALA A 1 93 ? 19.144 -7.615 -0.303 1.00 92.94 93 ALA A CA 1
ATOM 725 C C . ALA A 1 93 ? 17.705 -7.947 -0.718 1.00 92.94 93 ALA A C 1
ATOM 727 O O . ALA A 1 93 ? 17.222 -7.471 -1.752 1.00 92.94 93 ALA A O 1
ATOM 728 N N . ALA A 1 94 ? 17.005 -8.711 0.119 1.00 94.12 94 ALA A N 1
ATOM 729 C CA . ALA A 1 94 ? 15.551 -8.793 0.103 1.00 94.12 94 ALA A CA 1
ATOM 730 C C . ALA A 1 94 ? 14.937 -7.884 1.179 1.00 94.12 94 ALA A C 1
ATOM 732 O O . ALA A 1 94 ? 15.384 -7.868 2.324 1.00 94.12 94 ALA A O 1
ATOM 733 N N . HIS A 1 95 ? 13.871 -7.168 0.831 1.00 95.50 95 HIS A N 1
ATOM 734 C CA . HIS A 1 95 ? 13.046 -6.421 1.777 1.00 95.50 95 HIS A CA 1
ATOM 735 C C . HIS A 1 95 ? 11.663 -7.062 1.886 1.00 95.50 95 HIS A C 1
ATOM 737 O O . HIS A 1 95 ? 11.014 -7.339 0.876 1.00 95.50 95 HIS A O 1
ATOM 743 N N . TYR A 1 96 ? 11.222 -7.310 3.113 1.00 95.38 96 TYR A N 1
ATOM 744 C CA . TYR A 1 96 ? 9.897 -7.816 3.427 1.00 95.38 96 TYR A CA 1
ATOM 745 C C . TYR A 1 96 ? 9.336 -7.059 4.629 1.00 95.38 96 TYR A C 1
ATOM 747 O O . TYR A 1 96 ? 9.818 -7.229 5.754 1.00 95.38 96 TYR A O 1
ATOM 755 N N . LEU A 1 97 ? 8.305 -6.253 4.400 1.00 95.31 97 LEU A N 1
ATOM 756 C CA . LEU A 1 97 ? 7.625 -5.492 5.439 1.00 95.31 97 LEU A CA 1
ATOM 757 C C . LEU A 1 97 ? 6.155 -5.892 5.498 1.00 95.31 97 LEU A C 1
ATOM 759 O O . LEU A 1 97 ? 5.458 -5.952 4.487 1.00 95.31 97 LEU A O 1
ATOM 763 N N . VAL A 1 98 ? 5.663 -6.147 6.705 1.00 95.62 98 VAL A N 1
ATOM 764 C CA . VAL A 1 98 ? 4.226 -6.231 6.960 1.00 95.62 98 VAL A CA 1
ATOM 765 C C . VAL A 1 98 ? 3.863 -5.211 8.011 1.00 95.62 98 VAL A C 1
ATOM 767 O O . VAL A 1 98 ? 4.349 -5.291 9.135 1.00 95.62 98 VAL A O 1
ATOM 770 N N . THR A 1 99 ? 2.977 -4.294 7.659 1.00 96.69 99 THR A N 1
ATOM 771 C CA . THR A 1 99 ? 2.496 -3.254 8.556 1.00 96.69 99 THR A CA 1
ATOM 772 C C . THR A 1 99 ? 0.987 -3.354 8.685 1.00 96.69 99 THR A C 1
ATOM 774 O O . THR A 1 99 ? 0.270 -3.348 7.685 1.00 96.69 99 THR A O 1
ATOM 777 N N . ALA A 1 100 ? 0.501 -3.435 9.917 1.00 97.38 100 ALA A N 1
ATOM 778 C CA . ALA A 1 100 ? -0.904 -3.241 10.230 1.00 97.38 100 ALA A CA 1
ATOM 779 C C . ALA A 1 100 ? -1.091 -1.879 10.900 1.00 97.38 100 ALA A C 1
ATOM 781 O O . ALA A 1 100 ? -0.337 -1.519 11.801 1.00 97.38 100 ALA A O 1
ATOM 782 N N . PHE A 1 101 ? -2.105 -1.145 10.467 1.00 98.38 101 PHE A N 1
ATOM 783 C CA . PHE A 1 101 ? -2.554 0.109 11.045 1.00 98.38 101 PHE A CA 1
ATOM 784 C C . PHE A 1 101 ? -3.926 -0.114 11.666 1.00 98.38 101 PHE A C 1
ATOM 786 O O . PHE A 1 101 ? -4.837 -0.586 10.983 1.00 98.38 101 PHE A O 1
ATOM 793 N N . LYS A 1 102 ? -4.071 0.227 12.944 1.00 97.81 102 LYS A N 1
ATOM 794 C CA . LYS A 1 102 ? -5.351 0.256 13.649 1.00 97.81 102 LYS A CA 1
ATOM 795 C C . LYS A 1 102 ? -5.662 1.703 14.010 1.00 97.81 102 LYS A C 1
ATOM 797 O O . LYS A 1 102 ? -4.910 2.324 14.758 1.00 97.81 102 LYS A O 1
ATOM 802 N N . LEU A 1 103 ? -6.750 2.216 13.458 1.00 98.12 103 LEU A N 1
ATOM 803 C CA . LEU A 1 103 ? -7.237 3.567 13.689 1.00 98.12 103 LEU A CA 1
ATOM 804 C C . LEU A 1 103 ? -8.545 3.476 14.468 1.00 98.12 103 LEU A C 1
ATOM 806 O O . LEU A 1 103 ? -9.517 2.896 13.983 1.00 98.12 103 LEU A O 1
ATOM 810 N N . GLU A 1 104 ? -8.544 4.011 15.685 1.00 96.75 104 GLU A N 1
ATOM 811 C CA . GLU A 1 104 ? -9.746 4.113 16.513 1.00 96.75 104 GLU A CA 1
ATOM 812 C C . GLU A 1 104 ? -10.606 5.316 16.104 1.00 96.75 104 GLU A C 1
ATOM 814 O O . GLU A 1 104 ? -10.229 6.108 15.237 1.00 96.75 104 GLU A O 1
ATOM 819 N N . GLU A 1 105 ? -11.784 5.441 16.709 1.00 97.88 105 GLU A N 1
ATOM 820 C CA . GLU A 1 105 ? -12.777 6.436 16.310 1.00 97.88 105 GLU A CA 1
ATOM 821 C C . GLU A 1 105 ? -12.225 7.864 16.335 1.00 97.88 105 GLU A C 1
ATOM 823 O O . GLU A 1 105 ? -11.491 8.272 17.237 1.00 97.88 105 GLU A O 1
ATOM 828 N N . ASN A 1 106 ? -12.611 8.641 15.329 1.00 97.94 106 ASN A N 1
ATOM 829 C CA . ASN A 1 106 ? -12.225 10.030 15.111 1.00 97.94 106 ASN A CA 1
ATOM 830 C C . ASN A 1 106 ? -10.706 10.262 14.983 1.00 97.94 106 ASN A C 1
ATOM 832 O O . ASN A 1 106 ? -10.258 11.400 15.103 1.00 97.94 106 ASN A O 1
ATOM 836 N N . SER A 1 107 ? -9.907 9.216 14.746 1.00 98.44 107 SER A N 1
ATOM 837 C CA . SER A 1 107 ? -8.469 9.349 14.478 1.00 98.44 107 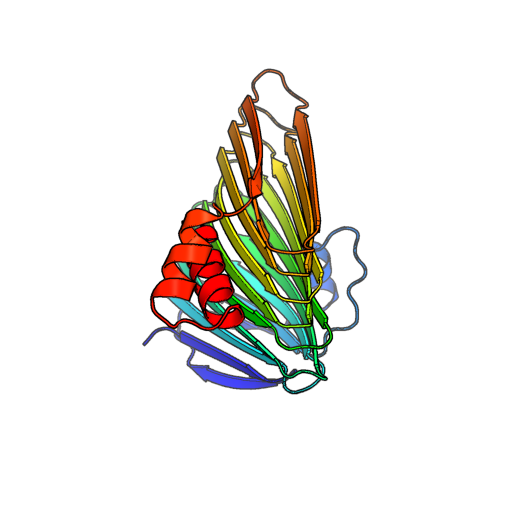SER A CA 1
ATOM 838 C C . SER A 1 107 ? -8.173 9.645 13.003 1.00 98.44 107 SER A C 1
ATOM 840 O O . SER A 1 107 ? -8.936 9.276 12.102 1.00 98.44 107 SER A O 1
ATOM 842 N N . GLU A 1 108 ? -7.036 10.294 12.738 1.00 98.69 108 GLU A N 1
ATOM 843 C CA . GLU A 1 108 ? -6.552 10.582 11.385 1.00 98.69 108 GLU A CA 1
ATOM 844 C C . GLU A 1 108 ? -5.111 10.098 11.181 1.00 98.69 108 GLU A C 1
ATOM 846 O O . GLU A 1 108 ? -4.206 10.431 11.942 1.00 98.69 108 GLU A O 1
ATOM 851 N N . LEU A 1 109 ? -4.865 9.363 10.095 1.00 98.75 109 LEU A N 1
ATOM 852 C CA . LEU A 1 109 ? -3.521 9.025 9.632 1.00 98.75 109 LEU A CA 1
ATOM 853 C C . LEU A 1 109 ? -3.227 9.709 8.299 1.00 98.75 109 LEU A C 1
ATOM 855 O O . LEU A 1 109 ? -3.870 9.428 7.286 1.00 98.75 109 LEU A O 1
ATOM 859 N N . VAL A 1 110 ? -2.173 10.521 8.271 1.00 98.69 110 VAL A N 1
ATOM 860 C CA . VAL A 1 110 ? -1.551 11.008 7.038 1.00 98.69 110 VAL A CA 1
ATOM 861 C C . VAL A 1 110 ? -0.260 10.229 6.805 1.00 98.69 110 VAL A C 1
ATOM 863 O O . VAL A 1 110 ? 0.770 10.530 7.401 1.00 98.69 110 VAL A O 1
ATOM 866 N N . LEU A 1 111 ? -0.300 9.232 5.923 1.00 98.50 111 LEU A N 1
ATOM 867 C CA . LEU A 1 111 ? 0.846 8.405 5.554 1.00 98.50 111 LEU A CA 1
ATOM 868 C C . LEU A 1 111 ? 1.489 8.908 4.258 1.00 98.50 111 LEU A C 1
ATOM 870 O O . LEU A 1 111 ? 0.884 8.856 3.188 1.00 98.50 111 LEU A O 1
ATOM 874 N N . LYS A 1 112 ? 2.747 9.342 4.333 1.00 97.81 112 LYS A N 1
ATOM 875 C CA . LYS A 1 112 ? 3.566 9.724 3.176 1.00 97.81 112 LYS A CA 1
ATOM 876 C C . LYS A 1 112 ? 4.731 8.752 3.040 1.00 97.81 112 LYS A C 1
ATOM 878 O O . LYS A 1 112 ? 5.611 8.737 3.890 1.00 97.81 112 LYS A O 1
ATOM 883 N N . SER A 1 113 ? 4.749 7.959 1.977 1.00 96.19 113 SER A N 1
ATOM 884 C CA . SER A 1 113 ? 5.779 6.954 1.720 1.00 96.19 113 SER A CA 1
ATOM 885 C C . SER A 1 113 ? 6.626 7.324 0.506 1.00 96.19 113 SER A C 1
ATOM 887 O O . SER A 1 113 ? 6.098 7.720 -0.538 1.00 96.19 113 SER A O 1
ATOM 889 N N . ALA A 1 114 ? 7.945 7.210 0.651 1.00 94.25 114 ALA A N 1
ATOM 890 C CA . ALA A 1 114 ? 8.922 7.411 -0.408 1.00 94.25 114 ALA A CA 1
ATOM 891 C C . ALA A 1 114 ? 9.889 6.223 -0.468 1.00 94.25 114 ALA A C 1
ATOM 893 O O . ALA A 1 114 ? 10.755 6.058 0.392 1.00 94.25 114 ALA A O 1
ATOM 894 N N . ASN A 1 115 ? 9.775 5.419 -1.519 1.00 92.88 115 ASN A N 1
ATOM 895 C CA . ASN A 1 115 ? 10.504 4.167 -1.662 1.00 92.88 115 ASN A CA 1
ATOM 896 C C . ASN A 1 115 ? 11.454 4.236 -2.862 1.00 92.88 115 ASN A C 1
ATOM 898 O O . ASN A 1 115 ? 11.093 4.690 -3.950 1.00 92.88 115 ASN A O 1
ATOM 902 N N . CYS A 1 116 ? 12.690 3.778 -2.678 1.00 92.31 116 CYS A N 1
ATOM 903 C CA . CYS A 1 116 ? 13.689 3.683 -3.737 1.00 92.31 116 CYS A CA 1
ATOM 904 C C . CYS A 1 116 ? 14.345 2.306 -3.702 1.00 92.31 116 CYS A C 1
ATOM 906 O O . CYS A 1 116 ? 15.244 2.033 -2.901 1.00 92.31 116 CYS A O 1
ATOM 908 N N . TRP A 1 117 ? 13.904 1.433 -4.599 1.00 91.50 117 TRP A N 1
ATOM 909 C CA . TRP A 1 117 ? 14.317 0.042 -4.613 1.00 91.50 117 TRP A CA 1
ATOM 910 C C . TRP A 1 117 ? 15.331 -0.216 -5.716 1.00 91.50 117 TRP A C 1
ATOM 912 O O . TRP A 1 117 ? 15.035 -0.117 -6.907 1.00 91.50 117 TRP A O 1
ATOM 922 N N . LYS A 1 118 ? 16.540 -0.581 -5.288 1.00 88.69 118 LYS A N 1
ATOM 923 C CA . LYS A 1 118 ? 17.566 -1.200 -6.134 1.00 88.69 118 LYS A CA 1
ATOM 924 C C . LYS A 1 118 ? 17.766 -2.675 -5.797 1.00 88.69 118 LYS A C 1
ATOM 926 O O . LYS A 1 118 ? 18.681 -3.262 -6.349 1.00 88.69 118 LYS A O 1
ATOM 931 N N . THR A 1 119 ? 16.970 -3.221 -4.877 1.00 85.25 119 THR A N 1
ATOM 932 C CA . THR A 1 119 ? 17.071 -4.562 -4.285 1.00 85.25 119 THR A CA 1
ATOM 933 C C . THR A 1 119 ? 16.775 -5.688 -5.265 1.00 85.25 119 THR A C 1
ATOM 935 O O . THR A 1 119 ? 16.178 -5.467 -6.314 1.00 85.25 119 THR A O 1
ATOM 938 N N . ALA A 1 120 ? 17.140 -6.921 -4.906 1.00 89.00 120 ALA A N 1
ATOM 939 C CA . ALA A 1 120 ? 16.732 -8.088 -5.682 1.00 89.00 120 ALA A CA 1
ATOM 940 C C . ALA A 1 120 ? 15.203 -8.240 -5.636 1.00 89.00 120 ALA A C 1
ATOM 942 O O . ALA A 1 120 ? 14.558 -8.477 -6.658 1.00 89.00 120 ALA A O 1
ATOM 943 N N . LYS A 1 121 ? 14.623 -8.053 -4.442 1.00 94.69 121 LYS A N 1
ATOM 944 C CA . LYS A 1 121 ? 13.180 -8.112 -4.211 1.00 94.69 121 LYS A CA 1
ATOM 945 C C . LYS A 1 121 ? 12.760 -7.227 -3.039 1.00 94.69 121 LYS A C 1
ATOM 947 O O . LYS A 1 121 ? 13.383 -7.278 -1.982 1.00 94.69 121 LYS A O 1
ATOM 952 N N . ALA A 1 122 ? 11.680 -6.474 -3.201 1.00 95.69 122 ALA A N 1
ATOM 953 C CA . ALA A 1 122 ? 10.993 -5.760 -2.128 1.00 95.69 122 ALA A CA 1
ATOM 954 C C . ALA A 1 122 ? 9.513 -6.161 -2.109 1.00 95.69 122 ALA A C 1
ATOM 956 O O . ALA A 1 122 ? 8.872 -6.267 -3.158 1.00 95.69 122 ALA A O 1
ATOM 957 N N . THR A 1 123 ? 8.980 -6.489 -0.935 1.00 95.50 123 THR A N 1
ATOM 958 C CA . THR A 1 123 ? 7.597 -6.939 -0.772 1.00 95.50 123 THR A CA 1
ATOM 959 C C . THR A 1 123 ? 6.981 -6.344 0.481 1.00 95.50 123 THR A C 1
ATOM 961 O O . THR A 1 123 ? 7.328 -6.754 1.588 1.00 95.50 123 THR A O 1
ATOM 964 N N . ASP A 1 124 ? 5.999 -5.473 0.280 1.00 95.06 124 ASP A N 1
ATOM 965 C CA . ASP A 1 124 ? 5.339 -4.738 1.347 1.00 95.06 124 ASP A CA 1
ATOM 966 C C . ASP A 1 124 ? 3.858 -5.103 1.412 1.00 95.06 124 ASP A C 1
ATOM 968 O O . ASP A 1 124 ? 3.143 -5.168 0.407 1.00 95.06 124 ASP A O 1
ATOM 972 N N . TYR A 1 125 ? 3.395 -5.369 2.626 1.00 95.88 125 TYR A N 1
ATOM 973 C CA . TYR A 1 125 ? 2.001 -5.625 2.936 1.00 95.88 125 TYR A CA 1
ATOM 974 C C . TYR A 1 125 ? 1.505 -4.591 3.930 1.00 95.88 125 TYR A C 1
ATOM 976 O O . TYR A 1 125 ? 2.011 -4.513 5.046 1.00 95.88 125 TYR A O 1
ATOM 984 N N . TYR A 1 126 ? 0.463 -3.867 3.556 1.00 97.00 126 TYR A N 1
ATOM 985 C CA . TYR A 1 126 ? -0.195 -2.890 4.400 1.00 97.00 126 TYR A CA 1
ATOM 986 C C . TYR A 1 126 ? -1.633 -3.320 4.663 1.00 97.00 126 TYR A C 1
ATOM 988 O O . TYR A 1 126 ? -2.402 -3.552 3.729 1.00 97.00 126 TYR A O 1
ATOM 996 N N . TYR A 1 127 ? -1.991 -3.418 5.936 1.00 97.88 127 TYR A N 1
ATOM 997 C CA . TYR A 1 127 ? -3.346 -3.689 6.398 1.00 97.88 127 TYR A CA 1
ATOM 998 C C . TYR A 1 127 ? -3.833 -2.473 7.173 1.00 97.88 127 TYR A C 1
ATOM 1000 O O . TYR A 1 127 ? -3.138 -2.013 8.071 1.00 97.88 127 TYR A O 1
ATOM 1008 N N . PHE A 1 128 ? -5.006 -1.953 6.842 1.00 98.44 128 PHE A N 1
ATOM 1009 C CA . PHE A 1 128 ? -5.593 -0.800 7.514 1.00 98.44 128 PHE A CA 1
ATOM 1010 C C . PHE A 1 128 ? -6.956 -1.179 8.068 1.00 98.44 128 PHE A C 1
ATOM 1012 O O . PHE A 1 128 ? -7.805 -1.661 7.323 1.00 98.44 128 PHE A O 1
ATOM 1019 N N . TRP A 1 129 ? -7.152 -0.935 9.356 1.00 98.25 129 TRP A N 1
ATOM 1020 C CA . TRP A 1 129 ? -8.404 -1.141 10.069 1.00 98.25 129 TRP A CA 1
ATOM 1021 C C . TRP A 1 129 ? -8.902 0.216 10.541 1.00 98.25 129 TRP A C 1
ATOM 1023 O O . TRP A 1 129 ? -8.275 0.818 11.414 1.00 98.25 129 TRP A O 1
ATOM 1033 N N . LEU A 1 130 ? -9.967 0.712 9.914 1.00 98.06 130 LEU A N 1
ATOM 1034 C CA . LEU A 1 130 ? -10.559 2.010 10.215 1.00 98.06 130 LEU A CA 1
ATOM 1035 C C . LEU A 1 130 ? -12.007 1.830 10.661 1.00 98.06 130 LEU A C 1
ATOM 1037 O O . LEU A 1 130 ? -12.815 1.252 9.930 1.00 98.06 130 LEU A O 1
ATOM 1041 N N . SER A 1 131 ? -12.318 2.397 11.821 1.00 95.00 131 SER A N 1
ATOM 1042 C CA . SER A 1 131 ? -13.670 2.505 12.362 1.00 95.00 131 SER A CA 1
ATOM 1043 C C . SER A 1 131 ? -13.922 3.967 12.700 1.00 95.00 131 SER A C 1
ATOM 1045 O O . SER A 1 131 ? -13.269 4.502 13.590 1.00 95.00 131 SER A O 1
ATOM 1047 N N . ASN A 1 132 ? -14.817 4.618 11.954 1.00 98.19 132 ASN A N 1
ATOM 1048 C CA . ASN A 1 132 ? -15.072 6.058 12.039 1.00 98.19 132 ASN A CA 1
ATOM 1049 C C . ASN A 1 132 ? -13.778 6.900 12.041 1.00 98.19 132 ASN A C 1
ATOM 1051 O O . ASN A 1 132 ? -13.548 7.711 12.932 1.00 98.19 132 ASN A O 1
ATOM 1055 N N . ALA A 1 133 ? -12.888 6.652 11.078 1.00 98.50 133 ALA A N 1
ATOM 1056 C CA . ALA A 1 133 ? -11.558 7.254 11.036 1.00 98.50 133 ALA A CA 1
ATOM 1057 C C . ALA A 1 133 ? -11.192 7.762 9.636 1.00 98.50 133 ALA A C 1
ATOM 1059 O O . ALA A 1 133 ? -11.868 7.485 8.637 1.00 98.50 133 ALA A O 1
ATOM 1060 N N . LYS A 1 134 ? -10.089 8.510 9.558 1.00 98.75 134 LYS A N 1
ATOM 1061 C CA . LYS A 1 134 ? -9.621 9.150 8.329 1.00 98.75 134 LYS A CA 1
ATOM 1062 C C . LYS A 1 134 ? -8.222 8.684 7.933 1.00 98.75 134 LYS A C 1
ATOM 1064 O O . LYS A 1 134 ? -7.292 8.709 8.733 1.00 98.75 134 LYS A O 1
ATOM 1069 N N . LEU A 1 135 ? -8.049 8.312 6.665 1.00 98.81 135 LEU A N 1
ATOM 1070 C CA . LEU A 1 135 ? -6.749 7.984 6.073 1.00 98.81 135 LEU A CA 1
ATOM 1071 C C . LEU A 1 135 ? -6.466 8.854 4.851 1.00 98.81 135 LEU A C 1
ATOM 1073 O O . LEU A 1 135 ? -7.247 8.895 3.902 1.00 98.81 135 LEU A O 1
ATOM 1077 N N . ILE A 1 136 ? -5.293 9.477 4.835 1.00 98.75 136 ILE A N 1
ATOM 1078 C CA . ILE A 1 136 ? -4.700 10.093 3.650 1.00 98.75 136 ILE A CA 1
ATOM 1079 C C . ILE A 1 136 ? -3.370 9.392 3.383 1.00 98.75 136 ILE A C 1
ATOM 1081 O O . ILE A 1 136 ? -2.435 9.509 4.167 1.00 98.75 136 ILE A O 1
ATOM 1085 N N . LEU A 1 137 ? -3.266 8.674 2.267 1.00 98.31 137 LEU A N 1
ATOM 1086 C CA . LEU A 1 137 ? -2.069 7.938 1.871 1.00 98.31 137 LEU A CA 1
ATOM 1087 C C . LEU A 1 137 ? -1.498 8.501 0.572 1.00 98.31 137 LEU A C 1
ATOM 1089 O O . LEU A 1 137 ? -2.179 8.579 -0.450 1.00 98.31 137 LEU A O 1
ATOM 1093 N N . GLN A 1 138 ? -0.216 8.840 0.595 1.00 96.94 138 GLN A N 1
ATOM 1094 C CA . GLN A 1 138 ? 0.558 9.209 -0.583 1.00 96.94 138 GLN A CA 1
ATOM 1095 C C . GLN A 1 138 ? 1.797 8.322 -0.656 1.00 96.94 138 GLN A C 1
ATOM 1097 O O . GLN A 1 138 ? 2.706 8.480 0.152 1.00 96.94 138 GLN A O 1
ATOM 1102 N N . SER A 1 139 ? 1.844 7.405 -1.619 1.00 94.88 139 SER A N 1
ATOM 1103 C CA . SER A 1 139 ? 2.998 6.531 -1.849 1.00 94.88 139 SER A CA 1
ATOM 1104 C C . SER A 1 139 ? 3.703 6.912 -3.144 1.00 94.88 139 SER A C 1
ATOM 1106 O O . SER A 1 139 ? 3.050 7.164 -4.162 1.00 94.88 139 SER A O 1
ATOM 1108 N N . ARG A 1 140 ? 5.034 6.983 -3.100 1.00 93.69 140 ARG A N 1
ATOM 1109 C CA . ARG A 1 140 ? 5.899 7.229 -4.255 1.00 93.69 140 ARG A CA 1
ATOM 1110 C C . ARG A 1 140 ? 7.021 6.206 -4.283 1.00 93.69 140 ARG A C 1
ATOM 1112 O O . ARG A 1 140 ? 7.888 6.240 -3.415 1.00 93.69 140 ARG A O 1
ATOM 1119 N N . SER A 1 141 ? 7.051 5.381 -5.319 1.00 93.06 141 SER A N 1
ATOM 1120 C CA . SER A 1 141 ? 8.001 4.279 -5.446 1.00 93.06 141 SER A CA 1
ATOM 1121 C C . SER A 1 141 ? 8.828 4.399 -6.730 1.00 93.06 141 SER A C 1
ATOM 1123 O O . SER A 1 141 ? 8.306 4.623 -7.823 1.00 93.06 141 SER A O 1
ATOM 1125 N N . TYR A 1 142 ? 10.148 4.258 -6.601 1.00 92.12 142 TYR A N 1
ATOM 1126 C CA . TYR A 1 142 ? 11.104 4.255 -7.710 1.00 92.12 142 TYR A CA 1
ATOM 1127 C C . TYR A 1 142 ? 11.836 2.919 -7.762 1.00 92.12 142 TYR A C 1
ATOM 1129 O O . TYR A 1 142 ? 12.640 2.612 -6.882 1.00 92.12 142 TYR A O 1
ATOM 1137 N N . ILE A 1 143 ? 11.578 2.137 -8.807 1.00 91.50 143 ILE A N 1
ATOM 1138 C CA . ILE A 1 143 ? 12.054 0.757 -8.935 1.00 91.50 143 ILE A CA 1
ATOM 1139 C C . ILE A 1 143 ? 13.104 0.684 -10.037 1.00 91.50 143 ILE A C 1
ATOM 1141 O O . ILE A 1 143 ? 12.816 0.963 -11.203 1.00 91.50 143 ILE A O 1
ATOM 1145 N N . TRP A 1 144 ? 14.322 0.287 -9.677 1.00 90.12 144 TRP A N 1
ATOM 1146 C CA . TRP A 1 144 ? 15.462 0.193 -10.585 1.00 90.12 144 TRP A CA 1
ATOM 1147 C C . TRP A 1 144 ? 16.005 -1.229 -10.625 1.00 90.12 144 TRP A C 1
ATOM 1149 O O . TRP A 1 144 ? 16.707 -1.642 -9.708 1.00 90.12 144 TRP A O 1
ATOM 1159 N N . GLN A 1 145 ? 15.728 -1.951 -11.717 1.00 90.00 145 GLN A N 1
ATOM 1160 C CA . GLN A 1 145 ? 16.207 -3.328 -11.927 1.00 90.00 145 GLN A CA 1
ATOM 1161 C C . GLN A 1 145 ? 15.861 -4.285 -10.770 1.00 90.00 145 GLN A C 1
ATOM 1163 O O . GLN A 1 145 ? 16.612 -5.212 -10.479 1.00 90.00 145 GLN A O 1
ATOM 1168 N N . ALA A 1 146 ? 14.724 -4.044 -10.119 1.00 91.06 146 ALA A N 1
ATOM 1169 C CA . ALA A 1 146 ? 14.258 -4.768 -8.945 1.00 91.06 146 ALA A CA 1
ATOM 1170 C C . ALA A 1 146 ? 12.889 -5.415 -9.206 1.00 91.06 146 ALA A C 1
ATOM 1172 O O . ALA A 1 146 ? 12.153 -5.000 -10.112 1.00 91.06 146 ALA A O 1
ATOM 1173 N N . GLU A 1 147 ? 12.540 -6.417 -8.398 1.00 94.56 147 GLU A N 1
ATOM 1174 C CA . GLU A 1 147 ? 11.168 -6.917 -8.290 1.00 94.56 147 GLU A CA 1
ATOM 1175 C C . GLU A 1 147 ? 10.478 -6.291 -7.077 1.00 94.56 147 GLU A C 1
ATOM 1177 O O . GLU A 1 147 ? 10.888 -6.501 -5.937 1.00 94.56 147 GLU A O 1
ATOM 1182 N N . HIS A 1 148 ? 9.414 -5.533 -7.319 1.00 95.38 148 HIS A N 1
ATOM 1183 C CA . HIS A 1 148 ? 8.651 -4.855 -6.281 1.00 95.38 148 HIS A CA 1
ATOM 1184 C C . HIS A 1 148 ? 7.236 -5.413 -6.178 1.00 95.38 148 HIS A C 1
ATOM 1186 O O . HIS A 1 148 ? 6.603 -5.759 -7.178 1.00 95.38 148 HIS A O 1
ATOM 1192 N N . THR A 1 149 ? 6.724 -5.552 -4.964 1.00 95.69 149 THR A N 1
ATOM 1193 C CA . THR A 1 149 ? 5.348 -5.975 -4.731 1.00 95.69 149 THR A CA 1
ATOM 1194 C C . THR A 1 149 ? 4.776 -5.210 -3.551 1.00 95.69 149 THR A C 1
ATOM 1196 O O . THR A 1 149 ? 5.239 -5.398 -2.435 1.00 95.69 149 THR A O 1
ATOM 1199 N N . GLU A 1 150 ? 3.742 -4.411 -3.785 1.00 95.12 150 GLU A N 1
ATOM 1200 C CA . GLU A 1 150 ? 2.998 -3.714 -2.735 1.00 95.12 150 GLU A CA 1
ATOM 1201 C C . GLU A 1 150 ? 1.561 -4.230 -2.697 1.00 95.12 150 GLU A C 1
ATOM 1203 O O . GLU A 1 150 ? 0.864 -4.314 -3.714 1.00 95.12 150 GLU A O 1
ATOM 1208 N N . HIS A 1 151 ? 1.109 -4.579 -1.500 1.00 96.00 151 HIS A N 1
ATOM 1209 C CA . HIS A 1 151 ? -0.255 -4.999 -1.245 1.00 96.00 151 HIS A CA 1
ATOM 1210 C C . HIS A 1 151 ? -0.907 -4.103 -0.198 1.00 96.00 151 HIS A C 1
ATOM 1212 O O . HIS A 1 151 ? -0.409 -3.997 0.917 1.00 96.00 151 HIS A O 1
ATOM 1218 N N . TYR A 1 152 ? -2.065 -3.550 -0.529 1.00 97.56 152 TYR A N 1
ATOM 1219 C CA . TYR A 1 152 ? -2.891 -2.741 0.355 1.00 97.56 152 TYR A CA 1
ATOM 1220 C C . TYR A 1 152 ? -4.207 -3.470 0.625 1.00 97.56 152 TYR A C 1
ATOM 1222 O O . TYR A 1 152 ? -4.928 -3.817 -0.308 1.00 97.56 152 TYR A O 1
ATOM 1230 N N . TYR A 1 153 ? -4.528 -3.698 1.894 1.00 97.75 153 TYR A N 1
ATOM 1231 C CA . TYR A 1 153 ? -5.810 -4.234 2.345 1.00 97.75 153 TYR A CA 1
ATOM 1232 C C . TYR A 1 153 ? -6.440 -3.227 3.296 1.00 97.75 153 TYR A C 1
ATOM 1234 O O . TYR A 1 153 ? -5.907 -2.980 4.374 1.00 97.75 153 TYR A O 1
ATOM 1242 N N . LEU A 1 154 ? -7.547 -2.621 2.886 1.00 98.44 154 LEU A N 1
ATOM 1243 C CA . LEU A 1 154 ? -8.254 -1.626 3.680 1.00 98.44 154 LEU A CA 1
ATOM 1244 C C . LEU A 1 154 ? -9.592 -2.205 4.131 1.00 98.44 154 LEU A C 1
ATOM 1246 O O . LEU A 1 154 ? -10.388 -2.628 3.298 1.00 98.44 154 LEU A O 1
ATOM 1250 N N . TYR A 1 155 ? -9.820 -2.199 5.439 1.00 98.31 155 TYR A N 1
ATOM 1251 C CA . TYR A 1 155 ? -11.072 -2.549 6.099 1.00 98.31 155 TYR A CA 1
ATOM 1252 C C . TYR A 1 155 ? -11.657 -1.249 6.644 1.00 98.31 155 TYR A C 1
ATOM 1254 O O . TYR A 1 155 ? -11.097 -0.666 7.572 1.00 98.31 155 TYR A O 1
ATOM 1262 N N . LEU A 1 156 ? -12.714 -0.760 5.998 1.00 98.50 156 LEU A N 1
ATOM 1263 C CA . LEU A 1 156 ? -13.241 0.585 6.200 1.00 98.50 156 LEU A CA 1
ATOM 1264 C C . LEU A 1 156 ? -14.682 0.504 6.690 1.00 98.50 156 LEU A C 1
ATOM 1266 O O . LEU A 1 156 ? -15.511 -0.127 6.035 1.00 98.50 156 LEU A O 1
ATOM 1270 N N . ASP A 1 157 ? -14.974 1.176 7.799 1.00 98.38 157 ASP A N 1
ATOM 1271 C CA . ASP A 1 157 ? -16.324 1.300 8.340 1.00 98.38 157 ASP A CA 1
ATOM 1272 C C . ASP A 1 157 ? -16.580 2.727 8.832 1.00 98.38 157 ASP A C 1
ATOM 1274 O O . ASP A 1 157 ? -15.776 3.268 9.595 1.00 98.38 157 ASP A O 1
ATOM 1278 N N . HIS A 1 158 ? -17.646 3.367 8.348 1.00 98.50 158 HIS A N 1
ATOM 1279 C CA . HIS A 1 158 ? -17.991 4.767 8.629 1.00 98.50 158 HIS A CA 1
ATOM 1280 C C . HIS A 1 158 ? -16.823 5.746 8.404 1.00 98.50 158 HIS A C 1
ATOM 1282 O O . HIS A 1 158 ? -16.658 6.730 9.116 1.00 98.50 158 HIS A O 1
ATOM 1288 N N . SER A 1 159 ? -15.950 5.438 7.444 1.00 98.56 159 SER A N 1
ATOM 1289 C CA . SER A 1 159 ? -14.614 6.031 7.348 1.00 98.56 159 SER A CA 1
ATOM 1290 C C . SER A 1 159 ? -14.366 6.752 6.027 1.00 98.56 159 SER A C 1
ATOM 1292 O O . SER A 1 159 ? -15.000 6.488 5.003 1.00 98.56 159 SER A O 1
ATOM 1294 N N . PHE A 1 160 ? -13.373 7.640 6.036 1.00 98.62 160 PHE A N 1
ATOM 1295 C CA . PHE A 1 160 ? -12.868 8.307 4.841 1.00 98.62 160 PHE A CA 1
ATOM 1296 C C . PHE A 1 160 ? -11.460 7.820 4.507 1.00 98.62 160 PHE A C 1
ATOM 1298 O O . PHE A 1 160 ? -10.582 7.781 5.371 1.00 98.62 160 PHE A O 1
ATOM 1305 N N . ALA A 1 161 ? -11.208 7.523 3.232 1.00 98.38 161 ALA A N 1
ATOM 1306 C CA . ALA A 1 161 ? -9.874 7.190 2.756 1.00 98.38 161 ALA A CA 1
ATOM 1307 C C . ALA A 1 161 ? -9.557 7.860 1.413 1.00 98.38 161 ALA A C 1
ATOM 1309 O O . ALA A 1 161 ? -10.262 7.669 0.423 1.00 98.38 161 ALA A O 1
ATOM 1310 N N . GLN A 1 162 ? -8.442 8.590 1.355 1.00 98.56 162 GLN A N 1
ATOM 1311 C CA . GLN A 1 162 ? -7.874 9.132 0.123 1.00 98.56 162 GLN A CA 1
ATOM 1312 C C . GLN A 1 162 ? -6.477 8.559 -0.116 1.00 98.56 162 GLN A C 1
ATOM 1314 O O . GLN A 1 162 ? -5.570 8.761 0.685 1.00 98.56 162 GLN A O 1
ATOM 1319 N N . LEU A 1 163 ? -6.280 7.875 -1.240 1.00 98.12 163 LEU A N 1
ATOM 1320 C CA . LEU A 1 163 ? -5.033 7.215 -1.602 1.00 98.12 163 LEU A CA 1
ATOM 1321 C C . LEU A 1 163 ? -4.513 7.723 -2.947 1.00 98.12 163 LEU A C 1
ATOM 1323 O O . LEU A 1 163 ? -5.258 7.877 -3.919 1.00 98.12 163 LEU A O 1
ATOM 1327 N N . ARG A 1 164 ? -3.206 7.971 -3.005 1.00 96.50 164 ARG A N 1
ATOM 1328 C CA . ARG A 1 164 ? -2.474 8.351 -4.213 1.00 96.50 164 ARG A CA 1
ATOM 1329 C C . ARG A 1 164 ? -1.203 7.516 -4.306 1.00 96.50 164 ARG A C 1
ATOM 1331 O O . ARG A 1 164 ? -0.283 7.707 -3.514 1.00 96.50 164 ARG A O 1
ATOM 1338 N N . PHE A 1 165 ? -1.154 6.610 -5.273 1.00 93.75 165 PHE A N 1
ATOM 1339 C CA . PHE A 1 165 ? 0.001 5.764 -5.557 1.00 93.75 165 PHE A CA 1
ATOM 1340 C C . PHE A 1 165 ? 0.709 6.268 -6.803 1.00 93.75 165 PHE A C 1
ATOM 1342 O O . PHE A 1 165 ? 0.083 6.448 -7.842 1.00 93.75 165 PHE A O 1
ATOM 1349 N N . SER A 1 166 ? 2.006 6.506 -6.706 1.00 93.19 166 SER A N 1
ATOM 1350 C CA . SER A 1 166 ? 2.856 6.907 -7.818 1.00 93.19 166 SER A CA 1
ATOM 1351 C C . SER A 1 166 ? 4.000 5.915 -7.908 1.00 93.19 166 SER A C 1
ATOM 1353 O O . SER A 1 166 ? 4.769 5.788 -6.958 1.00 93.19 166 SER A O 1
ATOM 1355 N N . GLU A 1 167 ? 4.132 5.210 -9.025 1.00 91.62 167 GLU A N 1
ATOM 1356 C CA . GLU A 1 167 ? 5.251 4.291 -9.208 1.00 91.62 167 GLU A CA 1
ATOM 1357 C C . GLU A 1 167 ? 5.928 4.477 -10.557 1.00 91.62 167 GLU A C 1
ATOM 1359 O O . GLU A 1 167 ? 5.287 4.534 -11.605 1.00 91.62 167 GLU A O 1
ATOM 1364 N N . VAL A 1 168 ? 7.257 4.527 -10.527 1.00 92.00 168 VAL A N 1
ATOM 1365 C CA . VAL A 1 168 ? 8.099 4.496 -11.718 1.00 92.00 168 VAL A CA 1
ATOM 1366 C C . VAL A 1 168 ? 8.941 3.229 -11.687 1.00 92.00 168 VAL A C 1
ATOM 1368 O O . VAL A 1 168 ? 9.796 3.070 -10.815 1.00 92.00 168 VAL A O 1
ATOM 1371 N N . CYS A 1 169 ? 8.749 2.351 -12.670 1.00 91.69 169 CYS A N 1
ATOM 1372 C CA . CYS A 1 169 ? 9.498 1.106 -12.801 1.00 91.69 169 CYS A CA 1
ATOM 1373 C C . CYS A 1 169 ? 10.401 1.119 -14.039 1.00 91.69 169 CYS A C 1
ATOM 1375 O O . CYS A 1 169 ? 9.944 1.287 -15.174 1.00 91.69 169 CYS A O 1
ATOM 1377 N N . ILE A 1 170 ? 11.702 0.918 -13.825 1.00 89.25 170 ILE A N 1
ATOM 1378 C CA . ILE A 1 170 ? 12.723 0.931 -14.872 1.00 89.25 170 ILE A CA 1
ATOM 1379 C C . ILE A 1 170 ? 13.463 -0.403 -14.881 1.00 89.25 170 ILE A C 1
ATOM 1381 O O . ILE A 1 170 ? 14.123 -0.769 -13.907 1.00 89.25 170 ILE A O 1
ATOM 1385 N N . ALA A 1 171 ? 13.381 -1.106 -16.015 1.00 86.44 171 ALA A N 1
ATOM 1386 C CA . ALA A 1 171 ? 14.045 -2.392 -16.244 1.00 86.44 171 ALA A CA 1
ATOM 1387 C C . ALA A 1 171 ? 13.774 -3.452 -15.152 1.00 86.44 171 ALA A C 1
ATOM 1389 O O . ALA A 1 171 ? 14.622 -4.302 -14.893 1.00 86.44 171 ALA A O 1
ATOM 1390 N N . GLY A 1 172 ? 12.611 -3.389 -14.499 1.00 90.81 172 GLY A N 1
ATOM 1391 C CA . GLY A 1 172 ? 12.230 -4.261 -13.390 1.00 90.81 172 GLY A CA 1
ATOM 1392 C C . GLY A 1 172 ? 10.833 -4.852 -13.554 1.00 90.81 172 GLY A C 1
ATOM 1393 O O . GLY A 1 172 ? 10.238 -4.830 -14.641 1.00 90.81 172 GLY A O 1
ATOM 1394 N N . LYS A 1 173 ? 10.308 -5.383 -12.452 1.00 95.25 173 LYS A N 1
ATOM 1395 C CA . LYS A 1 173 ? 8.920 -5.834 -12.357 1.00 95.25 173 LYS A CA 1
ATOM 1396 C C . LYS A 1 173 ? 8.267 -5.201 -11.146 1.00 95.25 173 LYS A C 1
ATOM 1398 O O . LYS A 1 173 ? 8.892 -5.124 -10.092 1.00 95.25 173 LYS A O 1
ATOM 1403 N N . ALA A 1 174 ? 7.005 -4.832 -11.278 1.00 96.06 174 ALA A N 1
ATOM 1404 C CA . ALA A 1 174 ? 6.216 -4.404 -10.14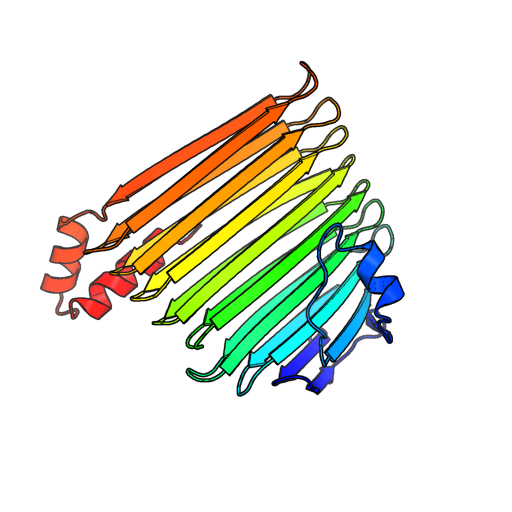2 1.00 96.06 174 ALA A CA 1
ATOM 1405 C C . ALA A 1 174 ? 4.837 -5.052 -10.130 1.00 96.06 174 ALA A C 1
ATOM 1407 O O . ALA A 1 174 ? 4.239 -5.328 -11.175 1.00 96.06 174 ALA A O 1
ATOM 1408 N N . LYS A 1 175 ? 4.337 -5.307 -8.926 1.00 97.06 175 LYS A N 1
ATOM 1409 C CA . LYS A 1 175 ? 2.964 -5.725 -8.688 1.00 97.06 175 LYS A CA 1
ATOM 1410 C C . LYS A 1 175 ? 2.370 -4.848 -7.599 1.00 97.06 175 LYS A C 1
ATOM 1412 O O . LYS A 1 175 ? 2.760 -4.984 -6.446 1.00 97.06 175 LYS A O 1
ATOM 1417 N N . ILE A 1 176 ? 1.396 -4.023 -7.955 1.00 95.88 176 ILE A N 1
ATOM 1418 C CA . ILE A 1 176 ? 0.582 -3.298 -6.984 1.00 95.88 176 ILE A CA 1
ATOM 1419 C C . ILE A 1 176 ? -0.773 -3.983 -6.907 1.00 95.88 176 ILE A C 1
ATOM 1421 O O . ILE A 1 176 ? -1.352 -4.385 -7.918 1.00 95.88 176 ILE A O 1
ATOM 1425 N N . SER A 1 177 ? -1.263 -4.174 -5.693 1.00 96.50 177 SER A N 1
ATOM 1426 C CA . SER A 1 177 ? -2.572 -4.758 -5.454 1.00 96.50 177 SER A CA 1
ATOM 1427 C C . SER A 1 177 ? -3.239 -4.034 -4.304 1.00 96.50 177 SER A C 1
ATOM 1429 O O . SER A 1 177 ? -2.747 -4.091 -3.184 1.00 96.50 177 SER A O 1
ATOM 1431 N N . ALA A 1 178 ? -4.389 -3.427 -4.557 1.00 97.69 178 ALA A N 1
ATOM 1432 C CA . ALA A 1 178 ? -5.210 -2.825 -3.523 1.00 97.69 178 ALA A CA 1
ATOM 1433 C C . ALA A 1 178 ? -6.562 -3.534 -3.437 1.00 97.69 178 ALA A C 1
ATOM 1435 O O . ALA A 1 178 ? -7.231 -3.760 -4.445 1.00 97.69 178 ALA A O 1
ATOM 1436 N N . LYS A 1 179 ? -6.950 -3.912 -2.222 1.00 98.19 179 LYS A N 1
ATOM 1437 C CA . LYS A 1 179 ? -8.260 -4.459 -1.896 1.00 98.19 179 LYS A CA 1
ATOM 1438 C C . LYS A 1 179 ? -8.908 -3.566 -0.848 1.00 98.19 179 LYS A C 1
ATOM 1440 O O . LYS A 1 179 ? -8.357 -3.384 0.235 1.00 98.19 179 LYS A O 1
ATOM 1445 N N . TYR A 1 180 ? -10.090 -3.066 -1.167 1.00 98.56 180 TYR A N 1
ATOM 1446 C CA . TYR A 1 180 ? -10.891 -2.207 -0.310 1.00 98.56 180 TYR A CA 1
ATOM 1447 C C . TYR A 1 180 ? -12.150 -2.966 0.090 1.00 98.56 180 TYR A C 1
ATOM 1449 O O . TYR A 1 180 ? -12.911 -3.390 -0.776 1.00 98.56 180 TYR A O 1
ATOM 1457 N N . LEU A 1 181 ? -12.345 -3.170 1.387 1.00 98.44 181 LEU A N 1
ATOM 1458 C CA . LEU A 1 181 ? -13.561 -3.724 1.960 1.00 98.44 181 LEU A CA 1
ATOM 1459 C C . LEU A 1 181 ? -14.329 -2.588 2.629 1.00 98.44 181 LEU A C 1
ATOM 1461 O O . LEU A 1 181 ? -13.863 -2.049 3.633 1.00 98.44 181 LEU A O 1
ATOM 1465 N N . LEU A 1 182 ? -15.469 -2.218 2.054 1.00 98.69 182 LEU A N 1
ATOM 1466 C CA . LEU A 1 182 ? -16.309 -1.131 2.545 1.00 98.69 182 LEU A CA 1
ATOM 1467 C C . LEU A 1 182 ? -17.490 -1.733 3.306 1.00 98.69 182 LEU A C 1
ATOM 1469 O O . LEU A 1 182 ? -18.233 -2.549 2.749 1.00 98.69 182 LEU A O 1
ATOM 1473 N N . LYS A 1 183 ? -17.629 -1.360 4.577 1.00 98.25 183 LYS A N 1
ATOM 1474 C CA . LYS A 1 183 ? -18.814 -1.636 5.390 1.00 98.25 183 LYS A CA 1
ATOM 1475 C C . LYS A 1 183 ? -19.848 -0.554 5.125 1.00 98.25 183 LYS A C 1
ATOM 1477 O O . LYS A 1 183 ? -20.276 -0.447 3.980 1.00 98.25 183 LYS A O 1
ATOM 1482 N N . ASP A 1 184 ? -20.251 0.217 6.121 1.00 98.19 184 ASP A N 1
ATOM 1483 C CA . ASP A 1 184 ? -21.294 1.220 5.949 1.00 98.19 184 ASP A CA 1
ATOM 1484 C C . ASP A 1 184 ? -20.688 2.621 5.845 1.00 98.19 184 ASP A C 1
ATOM 1486 O O . ASP A 1 184 ? -19.683 2.929 6.488 1.00 98.19 184 ASP A O 1
ATOM 1490 N N . LYS A 1 185 ? -21.303 3.480 5.026 1.00 98.44 185 LYS A N 1
ATOM 1491 C CA . LYS A 1 185 ? -21.017 4.922 4.951 1.00 98.44 185 LYS A CA 1
ATOM 1492 C C . LYS A 1 185 ? -19.542 5.260 4.708 1.00 98.44 185 LYS A C 1
ATOM 1494 O O . LYS A 1 185 ? -19.006 6.212 5.277 1.00 98.44 185 LYS A O 1
ATOM 1499 N N . VAL A 1 186 ? -18.862 4.497 3.853 1.00 98.81 186 VAL A N 1
ATOM 1500 C CA . VAL A 1 186 ? -17.461 4.758 3.501 1.00 98.81 186 VAL A CA 1
ATOM 1501 C C . VAL A 1 186 ? -17.362 5.712 2.317 1.00 98.81 186 VAL A C 1
ATOM 1503 O O . VAL A 1 186 ? -18.042 5.547 1.307 1.00 98.81 186 VAL A O 1
ATOM 1506 N N . SER A 1 187 ? -16.448 6.679 2.409 1.00 98.75 187 SER A N 1
ATOM 1507 C CA . SER A 1 187 ? -16.036 7.526 1.284 1.00 98.75 187 SER A CA 1
ATOM 1508 C C . SER A 1 187 ? -14.589 7.220 0.885 1.00 98.75 187 SER A C 1
ATOM 1510 O O . SER A 1 187 ? -13.656 7.497 1.639 1.00 98.75 187 SER A O 1
ATOM 1512 N N . LEU A 1 188 ? -14.391 6.650 -0.306 1.00 98.75 188 LEU A N 1
ATOM 1513 C CA . LEU A 1 188 ? -13.090 6.217 -0.824 1.00 98.75 188 LEU A CA 1
ATOM 1514 C C . LEU A 1 188 ? -12.714 6.968 -2.108 1.00 98.75 188 LEU A C 1
ATOM 1516 O O . LEU A 1 188 ? -13.469 6.991 -3.076 1.00 98.75 188 LEU A O 1
ATOM 1520 N N . GLN A 1 189 ? -11.495 7.501 -2.154 1.00 98.62 189 GLN A N 1
ATOM 1521 C CA . GLN A 1 189 ? -10.859 7.997 -3.375 1.00 98.62 189 GLN A CA 1
ATOM 1522 C C . GLN A 1 189 ? -9.477 7.367 -3.521 1.00 98.62 189 GLN A C 1
ATOM 1524 O O . GLN A 1 189 ? -8.594 7.658 -2.721 1.00 98.62 189 GLN A O 1
ATOM 1529 N N . ALA A 1 190 ? -9.242 6.544 -4.540 1.00 98.19 190 ALA A N 1
ATOM 1530 C CA . ALA A 1 190 ? -7.930 5.935 -4.765 1.00 98.19 190 ALA A CA 1
ATOM 1531 C C . ALA A 1 190 ? -7.436 6.166 -6.190 1.00 98.19 190 ALA A C 1
ATOM 1533 O O . ALA A 1 190 ? -8.118 5.840 -7.148 1.00 98.19 190 ALA A O 1
ATOM 1534 N N . ASN A 1 191 ? -6.231 6.703 -6.342 1.00 96.88 191 ASN A N 1
ATOM 1535 C CA . ASN A 1 191 ? -5.662 7.011 -7.650 1.00 96.88 191 ASN A CA 1
ATOM 1536 C C . ASN A 1 191 ? -4.295 6.345 -7.769 1.00 96.88 191 ASN A C 1
ATOM 1538 O O . ASN A 1 191 ? -3.434 6.564 -6.916 1.00 96.88 191 ASN A O 1
ATOM 1542 N N . ALA A 1 192 ? -4.082 5.562 -8.818 1.00 95.75 192 ALA A N 1
ATOM 1543 C CA . ALA A 1 192 ? -2.795 4.962 -9.141 1.00 95.75 192 ALA A CA 1
ATOM 1544 C C . ALA A 1 192 ? -2.239 5.589 -10.421 1.00 95.75 192 ALA A C 1
ATOM 1546 O O . ALA A 1 192 ? -2.894 5.558 -11.457 1.00 95.75 192 ALA A O 1
ATOM 1547 N N . LYS A 1 193 ? -1.030 6.151 -10.352 1.00 94.88 193 LYS A N 1
ATOM 1548 C CA . LYS A 1 193 ? -0.267 6.662 -11.492 1.00 94.88 193 LYS A CA 1
ATOM 1549 C C . LYS A 1 193 ? 1.007 5.850 -11.663 1.00 94.88 193 LYS A C 1
ATOM 1551 O O . LYS A 1 193 ? 1.916 5.958 -10.841 1.00 94.88 193 LYS A O 1
ATOM 1556 N N . LEU A 1 194 ? 1.089 5.046 -12.717 1.00 94.25 194 LEU A N 1
ATOM 1557 C CA .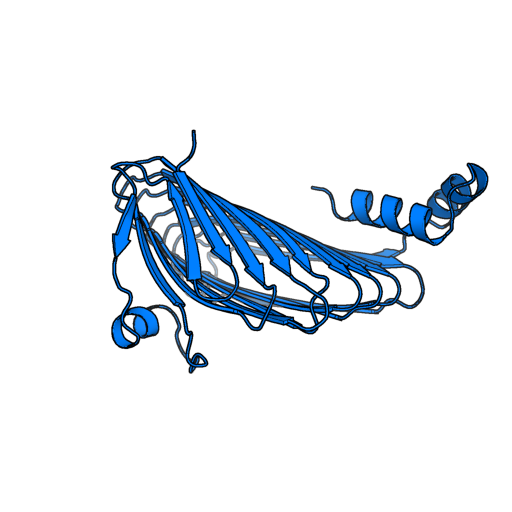 LEU A 1 194 ? 2.196 4.106 -12.915 1.00 94.25 194 LEU A CA 1
ATOM 1558 C C . LEU A 1 194 ? 2.921 4.398 -14.226 1.00 94.25 194 LEU A C 1
ATOM 1560 O O . LEU A 1 194 ? 2.302 4.624 -15.260 1.00 94.25 194 LEU A O 1
ATOM 1564 N N . ALA A 1 195 ? 4.246 4.370 -14.213 1.00 93.06 195 ALA A N 1
ATOM 1565 C CA . ALA A 1 195 ? 5.050 4.619 -15.398 1.00 93.06 195 ALA A CA 1
ATOM 1566 C C . ALA A 1 195 ? 6.126 3.541 -15.547 1.00 93.06 195 ALA A C 1
ATOM 1568 O O . ALA A 1 195 ? 6.900 3.282 -14.626 1.00 93.06 195 ALA A O 1
ATOM 1569 N N . ALA A 1 196 ? 6.195 2.914 -16.720 1.00 92.06 196 ALA A N 1
ATOM 1570 C CA . ALA A 1 196 ? 7.089 1.792 -16.977 1.00 92.06 196 ALA A CA 1
ATOM 1571 C C . ALA A 1 196 ? 8.027 2.071 -18.154 1.00 92.06 196 ALA A C 1
ATOM 1573 O O . ALA A 1 196 ? 7.588 2.446 -19.241 1.00 92.06 196 ALA A O 1
ATOM 1574 N N . PHE A 1 197 ? 9.321 1.794 -17.973 1.00 89.75 197 PHE A N 1
ATOM 1575 C CA . PHE A 1 197 ? 10.305 1.795 -19.056 1.00 89.75 197 PHE A CA 1
ATOM 1576 C C . PHE A 1 197 ? 11.081 0.487 -19.108 1.00 89.75 197 PHE A C 1
ATOM 1578 O O . PHE A 1 197 ? 11.831 0.157 -18.188 1.00 89.75 197 PHE A O 1
ATOM 1585 N N . LYS A 1 198 ? 10.903 -0.260 -20.210 1.00 89.81 198 LYS A N 1
ATOM 1586 C CA . LYS A 1 198 ? 11.456 -1.622 -20.372 1.00 89.81 198 LYS A CA 1
ATOM 1587 C C . LYS A 1 198 ? 11.148 -2.525 -19.159 1.00 89.81 198 LYS A C 1
ATOM 1589 O O . LYS A 1 198 ? 11.967 -3.355 -18.783 1.00 89.81 198 LYS A O 1
ATOM 1594 N N . ALA A 1 199 ? 9.992 -2.321 -18.534 1.00 93.06 199 ALA A N 1
ATOM 1595 C CA . ALA A 1 199 ? 9.578 -2.962 -17.292 1.00 93.06 199 ALA A CA 1
ATOM 1596 C C . ALA A 1 199 ? 8.186 -3.584 -17.439 1.00 93.06 199 ALA A C 1
ATOM 1598 O O . ALA A 1 199 ? 7.443 -3.231 -18.359 1.00 93.06 199 ALA A O 1
ATOM 1599 N N . ASN A 1 200 ? 7.841 -4.489 -16.523 1.00 95.94 200 ASN A N 1
ATOM 1600 C CA . ASN A 1 200 ? 6.518 -5.106 -16.462 1.00 95.94 200 ASN A CA 1
ATOM 1601 C C . ASN A 1 200 ? 5.806 -4.704 -15.169 1.00 95.94 200 ASN A C 1
ATOM 1603 O O . ASN A 1 200 ? 6.297 -5.030 -14.090 1.00 95.94 200 ASN A O 1
ATOM 1607 N N . ILE A 1 201 ? 4.645 -4.061 -15.265 1.00 96.50 201 ILE A N 1
ATOM 1608 C CA . ILE A 1 201 ? 3.821 -3.732 -14.096 1.00 96.50 201 ILE A CA 1
ATOM 1609 C C . ILE A 1 201 ? 2.507 -4.510 -14.160 1.00 96.50 201 ILE A C 1
ATOM 1611 O O . ILE A 1 201 ? 1.908 -4.662 -15.224 1.00 96.50 201 ILE A O 1
ATOM 1615 N N . ARG A 1 202 ? 2.063 -5.030 -13.017 1.00 97.94 202 ARG A N 1
ATOM 1616 C CA . ARG A 1 202 ? 0.710 -5.559 -12.835 1.00 97.94 202 ARG A CA 1
ATOM 1617 C C . ARG A 1 202 ? 0.008 -4.770 -11.742 1.00 97.94 202 ARG A C 1
ATOM 1619 O O . ARG A 1 202 ? 0.493 -4.746 -10.614 1.00 97.94 202 ARG A O 1
ATOM 1626 N N . ASN A 1 203 ? -1.122 -4.173 -12.072 1.00 97.56 203 ASN A N 1
ATOM 1627 C CA . ASN A 1 203 ? -1.922 -3.372 -11.166 1.00 97.56 203 ASN A CA 1
ATOM 1628 C C . ASN A 1 203 ? -3.283 -4.042 -10.957 1.00 97.56 203 ASN A C 1
ATOM 1630 O O . ASN A 1 203 ? -4.006 -4.334 -11.910 1.00 97.56 203 ASN A O 1
ATOM 1634 N N . TYR A 1 204 ? -3.617 -4.329 -9.706 1.00 98.00 204 TYR A N 1
ATOM 1635 C CA . TYR A 1 204 ? -4.881 -4.946 -9.325 1.00 98.00 204 TYR A CA 1
ATOM 1636 C C . TYR A 1 204 ? -5.604 -4.032 -8.347 1.00 98.00 204 TYR A C 1
ATOM 1638 O O . TYR A 1 204 ? -5.048 -3.676 -7.309 1.00 98.00 204 TYR A O 1
ATOM 1646 N N . SER A 1 205 ? -6.858 -3.705 -8.639 1.00 97.25 205 SER A N 1
ATOM 1647 C CA . SER A 1 205 ? -7.711 -2.934 -7.737 1.00 97.25 205 SER A CA 1
ATOM 1648 C C . SER A 1 205 ? -9.031 -3.663 -7.558 1.00 97.25 205 SER A C 1
ATOM 1650 O O . SER A 1 205 ? -9.686 -4.004 -8.539 1.00 97.25 205 SER A O 1
ATOM 1652 N N . LEU A 1 206 ? -9.414 -3.929 -6.313 1.00 98.50 206 LEU A N 1
ATOM 1653 C CA . LEU A 1 206 ? -10.672 -4.583 -5.983 1.00 98.50 206 LEU A CA 1
ATOM 1654 C C . LEU A 1 206 ? -11.407 -3.783 -4.912 1.00 98.50 206 LEU A C 1
ATOM 1656 O O . LEU A 1 206 ? -10.944 -3.719 -3.774 1.00 98.50 206 LEU A O 1
ATOM 1660 N N . VAL A 1 207 ? -12.571 -3.236 -5.252 1.00 98.75 207 VAL A N 1
ATOM 1661 C CA . VAL A 1 207 ? -13.494 -2.624 -4.288 1.00 98.75 207 VAL A CA 1
ATOM 1662 C C . VAL A 1 207 ? -14.639 -3.594 -4.020 1.00 98.75 207 VAL A C 1
ATOM 1664 O O . VAL A 1 207 ? -15.357 -3.989 -4.937 1.00 98.75 207 VAL A O 1
ATOM 1667 N N . LEU A 1 208 ? -14.801 -3.979 -2.758 1.00 98.69 208 LEU A N 1
ATOM 1668 C CA . LEU A 1 208 ? -15.897 -4.796 -2.253 1.00 98.69 208 LEU A CA 1
ATOM 1669 C C . LEU A 1 208 ? -16.729 -3.948 -1.289 1.00 98.69 208 LEU A C 1
ATOM 1671 O O . LEU A 1 208 ? -16.337 -3.779 -0.137 1.00 98.69 208 LEU A O 1
ATOM 1675 N N . ALA A 1 209 ? -17.856 -3.415 -1.752 1.00 98.56 209 ALA A N 1
ATOM 1676 C CA . ALA A 1 209 ? -18.824 -2.739 -0.896 1.00 98.56 209 ALA A CA 1
ATOM 1677 C C . ALA A 1 209 ? -19.836 -3.761 -0.364 1.00 98.56 209 ALA A C 1
ATOM 1679 O O . ALA A 1 209 ? -20.711 -4.224 -1.098 1.00 98.56 209 ALA A O 1
ATOM 1680 N N . GLU A 1 210 ? -19.655 -4.170 0.891 1.00 97.69 210 GLU A N 1
ATOM 1681 C CA . GLU A 1 210 ? -20.512 -5.146 1.572 1.00 97.69 210 GLU A CA 1
ATOM 1682 C C . GLU A 1 210 ? -21.645 -4.492 2.368 1.00 97.69 210 GLU A C 1
ATOM 1684 O O . GLU A 1 210 ? -22.675 -5.135 2.550 1.00 97.69 210 GLU A O 1
ATOM 1689 N N . GLY A 1 211 ? -21.456 -3.258 2.845 1.00 97.62 211 GLY A N 1
ATOM 1690 C CA . GLY A 1 211 ? -22.505 -2.485 3.512 1.00 97.62 211 GLY A CA 1
ATOM 1691 C C . GLY A 1 211 ? -23.162 -1.458 2.589 1.00 97.62 211 GLY A C 1
ATOM 1692 O O . GLY A 1 211 ? -23.155 -1.609 1.363 1.00 97.62 211 GLY A O 1
ATOM 1693 N N . LYS A 1 212 ? -23.741 -0.421 3.192 1.00 98.31 212 LYS A N 1
ATOM 1694 C CA . LYS A 1 212 ? -24.655 0.536 2.554 1.00 98.31 212 LYS A CA 1
ATOM 1695 C C . LYS A 1 212 ? -24.079 1.944 2.484 1.00 98.31 212 LYS A C 1
ATOM 1697 O O . LYS A 1 212 ? -23.159 2.287 3.225 1.00 98.31 212 LYS A O 1
ATOM 1702 N N . GLU A 1 213 ? -24.670 2.771 1.626 1.00 98.38 213 GLU A N 1
ATOM 1703 C CA . GLU A 1 213 ? -24.388 4.208 1.510 1.00 98.38 213 GLU A CA 1
ATOM 1704 C C . GLU A 1 213 ? -22.899 4.522 1.262 1.00 98.38 213 GLU A C 1
ATOM 1706 O O . GLU A 1 213 ? -22.364 5.542 1.703 1.00 98.38 213 GLU A O 1
ATOM 1711 N N . ASN A 1 214 ? -22.199 3.625 0.563 1.00 98.75 214 ASN A N 1
ATOM 1712 C CA . ASN A 1 214 ? -20.793 3.796 0.225 1.00 98.75 214 ASN A CA 1
ATOM 1713 C C . ASN A 1 214 ? -20.624 4.617 -1.050 1.00 98.75 214 ASN A C 1
ATOM 1715 O O . ASN A 1 214 ? -21.337 4.415 -2.030 1.00 98.75 214 ASN A O 1
ATOM 1719 N N . ARG A 1 215 ? -19.594 5.463 -1.077 1.00 98.81 215 ARG A N 1
ATOM 1720 C CA . ARG A 1 215 ? -19.140 6.172 -2.277 1.00 98.81 215 ARG A CA 1
ATOM 1721 C C . ARG A 1 215 ? -17.672 5.880 -2.520 1.00 98.81 215 ARG A C 1
ATOM 1723 O O . ARG A 1 215 ? -16.828 6.193 -1.681 1.00 98.81 215 ARG A O 1
ATOM 1730 N N . ALA A 1 216 ? -17.346 5.298 -3.667 1.00 98.62 216 ALA A N 1
ATOM 1731 C CA . ALA A 1 216 ? -15.970 4.984 -4.024 1.00 98.62 216 ALA A CA 1
ATOM 1732 C C . ALA A 1 216 ? -15.642 5.427 -5.447 1.00 98.62 216 ALA A C 1
ATOM 1734 O O . ALA A 1 216 ? -16.300 5.024 -6.399 1.00 98.62 216 ALA A O 1
ATOM 1735 N N . PHE A 1 217 ? -14.561 6.185 -5.595 1.00 98.62 217 PHE A N 1
ATOM 1736 C CA . PHE A 1 217 ? -13.953 6.485 -6.883 1.00 98.62 217 PHE A CA 1
ATOM 1737 C C . PHE A 1 217 ? -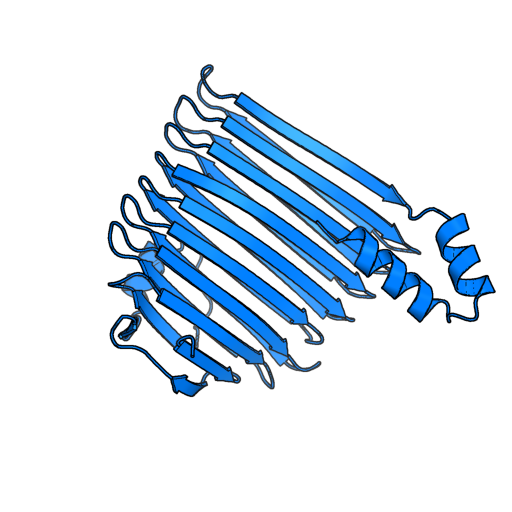12.534 5.927 -6.915 1.00 98.62 217 PHE A C 1
ATOM 1739 O O . PHE A 1 217 ? -11.715 6.218 -6.037 1.00 98.62 217 PHE A O 1
ATOM 1746 N N . THR A 1 218 ? -12.228 5.130 -7.934 1.00 98.06 218 THR A N 1
ATOM 1747 C CA . THR A 1 218 ? -10.873 4.621 -8.152 1.00 98.06 218 THR A CA 1
ATOM 1748 C C . THR A 1 218 ? -10.392 4.922 -9.565 1.00 98.06 218 THR A C 1
ATOM 1750 O O . THR A 1 218 ? -11.148 4.769 -10.516 1.00 98.06 218 THR A O 1
ATOM 1753 N N . SER A 1 219 ? -9.134 5.328 -9.724 1.00 97.62 219 SER A N 1
ATOM 1754 C CA . SER A 1 219 ? -8.545 5.601 -11.035 1.00 97.62 219 SER A CA 1
ATOM 1755 C C . SER A 1 219 ? -7.182 4.934 -11.205 1.00 97.62 219 SER A C 1
ATOM 1757 O O . SER A 1 219 ? -6.416 4.777 -10.248 1.00 97.62 219 SER A O 1
ATOM 1759 N N . CYS A 1 220 ? -6.878 4.512 -12.428 1.00 96.38 220 CYS A N 1
ATOM 1760 C CA . CYS A 1 220 ? -5.592 3.955 -12.833 1.00 96.38 220 CYS A CA 1
ATOM 1761 C C . CYS A 1 220 ? -5.114 4.668 -14.101 1.00 96.38 220 CYS A C 1
ATOM 1763 O O . CYS A 1 220 ? -5.705 4.528 -15.169 1.00 96.38 220 CYS A O 1
ATOM 1765 N N . GLU A 1 221 ? -4.039 5.442 -13.991 1.00 94.94 221 GLU A N 1
ATOM 1766 C CA . GLU A 1 221 ? -3.427 6.157 -15.103 1.00 94.94 221 GLU A CA 1
ATOM 1767 C C . GLU A 1 221 ? -2.007 5.668 -15.339 1.00 94.94 221 GLU A C 1
ATOM 1769 O O . GLU A 1 221 ? -1.129 5.787 -14.485 1.00 94.94 221 GLU A O 1
ATOM 1774 N N . GLU A 1 222 ? -1.764 5.107 -16.514 1.00 93.56 222 GLU A N 1
ATOM 1775 C CA . GLU A 1 222 ? -0.567 4.308 -16.717 1.00 93.56 222 GLU A CA 1
ATOM 1776 C C . GLU A 1 222 ? 0.131 4.677 -18.010 1.00 93.56 222 GLU A C 1
ATOM 1778 O O . GLU A 1 222 ? -0.501 4.961 -19.028 1.00 93.56 222 GLU A O 1
ATOM 1783 N N . ILE A 1 223 ? 1.459 4.711 -17.962 1.00 91.38 223 ILE A N 1
ATOM 1784 C CA . ILE A 1 223 ? 2.287 5.216 -19.047 1.00 91.38 223 ILE A CA 1
ATOM 1785 C C . ILE A 1 223 ? 3.342 4.184 -19.428 1.00 91.38 223 ILE A C 1
ATOM 1787 O O . ILE A 1 223 ? 4.165 3.751 -18.619 1.00 91.38 223 ILE A O 1
ATOM 1791 N N . LEU A 1 224 ? 3.331 3.828 -20.708 1.00 89.69 224 LEU A N 1
ATOM 1792 C CA . LEU A 1 224 ? 4.263 2.906 -21.335 1.00 89.69 224 LEU A CA 1
ATOM 1793 C C . LEU A 1 224 ? 5.367 3.667 -22.070 1.00 89.69 224 LEU A C 1
ATOM 1795 O O . LEU A 1 224 ? 5.103 4.561 -22.881 1.00 89.69 224 LEU A O 1
ATOM 1799 N N . LEU A 1 225 ? 6.613 3.247 -21.845 1.00 85.00 225 LEU A N 1
ATOM 1800 C CA . LEU A 1 225 ? 7.769 3.703 -22.605 1.00 85.00 225 LEU A CA 1
ATOM 1801 C C . LEU A 1 225 ? 8.661 2.530 -23.040 1.00 85.00 225 LEU A C 1
ATOM 1803 O O . LEU A 1 225 ? 9.006 1.630 -22.266 1.00 85.00 225 LEU A O 1
ATOM 1807 N N . GLY A 1 226 ? 9.097 2.561 -24.300 1.00 83.56 226 GLY A N 1
ATOM 1808 C CA . GLY A 1 226 ? 9.929 1.507 -24.882 1.00 83.56 226 GLY A CA 1
ATOM 1809 C C . GLY A 1 226 ? 9.194 0.164 -24.945 1.00 83.56 226 GLY A C 1
ATOM 1810 O O . GLY A 1 226 ? 8.040 0.105 -25.347 1.00 83.56 226 GLY A O 1
ATOM 1811 N N . LYS A 1 227 ? 9.862 -0.923 -24.539 1.00 86.44 227 LYS A N 1
ATOM 1812 C CA . LYS A 1 227 ? 9.302 -2.292 -24.538 1.00 86.44 227 LYS A CA 1
ATOM 1813 C C . LYS A 1 227 ? 8.556 -2.642 -23.236 1.00 86.44 227 LYS A C 1
ATOM 1815 O O . LYS A 1 227 ? 8.605 -3.788 -22.797 1.00 86.44 227 LYS A O 1
ATOM 1820 N N . ALA A 1 228 ? 7.968 -1.653 -22.564 1.00 91.75 228 ALA A N 1
ATOM 1821 C CA . ALA A 1 228 ? 7.243 -1.876 -21.316 1.00 91.75 228 ALA A CA 1
ATOM 1822 C C . ALA A 1 228 ? 5.919 -2.625 -21.543 1.00 91.75 228 ALA A C 1
ATOM 1824 O O . ALA A 1 228 ? 5.336 -2.546 -22.623 1.00 91.75 228 ALA A O 1
ATOM 1825 N N . LYS A 1 229 ? 5.438 -3.323 -20.511 1.00 95.06 229 LYS A N 1
ATOM 1826 C CA . LYS A 1 229 ? 4.102 -3.934 -20.476 1.00 95.06 229 LYS A CA 1
ATOM 1827 C C . LYS A 1 229 ? 3.427 -3.585 -19.158 1.00 95.06 229 LYS A C 1
ATOM 1829 O O . LYS A 1 229 ? 4.050 -3.685 -18.102 1.00 95.06 229 LYS A O 1
ATOM 1834 N N . ILE A 1 230 ? 2.157 -3.211 -19.215 1.00 95.69 230 ILE A N 1
ATOM 1835 C CA . ILE A 1 230 ? 1.335 -2.976 -18.030 1.00 95.69 230 ILE A CA 1
ATOM 1836 C C . ILE A 1 230 ? 0.039 -3.767 -18.202 1.00 95.69 230 ILE A C 1
ATOM 1838 O O . ILE A 1 230 ? -0.538 -3.775 -19.288 1.00 95.69 230 ILE A O 1
ATOM 1842 N N . LEU A 1 231 ? -0.363 -4.484 -17.155 1.00 97.25 231 LEU A N 1
ATOM 1843 C CA . LEU A 1 231 ? -1.661 -5.148 -17.053 1.00 97.25 231 LEU A CA 1
ATOM 1844 C C . LEU A 1 231 ? -2.410 -4.552 -15.870 1.00 97.25 231 LEU A C 1
ATOM 1846 O O . LEU A 1 231 ? -1.892 -4.602 -14.753 1.00 97.25 231 LEU A O 1
ATOM 1850 N N . THR A 1 232 ? -3.642 -4.120 -16.114 1.00 97.38 232 THR A N 1
ATOM 1851 C CA . THR A 1 232 ? -4.474 -3.477 -15.096 1.00 97.38 232 THR A CA 1
ATOM 1852 C C . THR A 1 232 ? -5.823 -4.144 -15.039 1.00 97.38 232 THR A C 1
ATOM 1854 O O . THR A 1 232 ? -6.513 -4.261 -16.048 1.00 97.38 232 THR A O 1
ATOM 1857 N N . VAL A 1 233 ? -6.150 -4.648 -13.853 1.00 97.94 233 VAL A N 1
ATOM 1858 C CA . VAL A 1 233 ? -7.353 -5.438 -13.605 1.00 97.94 233 VAL A CA 1
ATOM 1859 C C . VAL A 1 233 ? -8.118 -4.798 -12.449 1.00 97.94 233 VAL A C 1
ATOM 1861 O O . VAL A 1 233 ? -7.827 -5.087 -11.282 1.00 97.94 233 VAL A O 1
ATOM 1864 N N . PRO A 1 234 ? -9.062 -3.899 -12.759 1.00 97.06 234 PRO A N 1
ATOM 1865 C CA . PRO A 1 234 ? -9.988 -3.360 -11.784 1.00 97.06 234 PRO A CA 1
ATOM 1866 C C . PRO A 1 234 ? -11.216 -4.258 -11.632 1.00 97.06 234 PRO A C 1
ATOM 1868 O O . PRO A 1 234 ? -11.680 -4.879 -12.587 1.00 97.06 234 PRO A O 1
ATOM 1871 N N . ALA A 1 235 ? -11.768 -4.300 -10.428 1.00 98.19 235 ALA A N 1
ATOM 1872 C CA . ALA A 1 235 ? -13.024 -4.968 -10.140 1.00 98.19 235 ALA A CA 1
ATOM 1873 C C . ALA A 1 235 ? -13.794 -4.200 -9.064 1.00 98.19 235 ALA A C 1
ATOM 1875 O O . ALA A 1 235 ? -13.237 -3.808 -8.036 1.00 98.19 235 ALA A O 1
ATOM 1876 N N . LEU A 1 236 ? -15.089 -4.018 -9.302 1.00 98.56 236 LEU A N 1
ATOM 1877 C CA . LEU A 1 236 ? -16.031 -3.433 -8.357 1.00 98.56 236 LEU A CA 1
ATOM 1878 C C . LEU A 1 236 ? -17.110 -4.471 -8.060 1.00 98.56 236 LEU A C 1
ATOM 1880 O O . LEU A 1 236 ? -17.609 -5.135 -8.968 1.00 98.56 236 LEU A O 1
ATOM 1884 N N . ARG A 1 237 ? -17.485 -4.599 -6.793 1.00 98.56 237 ARG A N 1
ATOM 1885 C CA . ARG A 1 237 ? -18.647 -5.373 -6.364 1.00 98.56 237 ARG A CA 1
ATOM 1886 C C . ARG A 1 237 ? -19.412 -4.559 -5.333 1.00 98.56 237 ARG A C 1
ATOM 1888 O O . ARG A 1 237 ? -18.832 -4.173 -4.322 1.00 98.56 237 ARG A O 1
ATOM 1895 N N . SER A 1 238 ? -20.705 -4.368 -5.575 1.00 98.12 238 SER A N 1
ATOM 1896 C CA . SER A 1 238 ? -21.647 -3.831 -4.594 1.00 98.12 238 SER A CA 1
ATOM 1897 C C . SER A 1 238 ? -22.637 -4.912 -4.171 1.00 98.12 238 SER A C 1
ATOM 1899 O O . SER A 1 238 ? -23.086 -5.690 -5.013 1.00 98.12 238 SER A O 1
ATOM 1901 N N . ALA A 1 239 ? -22.955 -4.968 -2.879 1.00 96.50 239 ALA A N 1
ATOM 1902 C CA . ALA A 1 239 ? -24.012 -5.813 -2.326 1.00 96.50 239 ALA A CA 1
ATOM 1903 C C . ALA A 1 239 ? -25.328 -5.055 -2.058 1.00 96.50 239 ALA A C 1
ATOM 1905 O O . ALA A 1 239 ? -26.333 -5.698 -1.768 1.00 96.50 239 ALA A O 1
ATOM 1906 N N . ASP A 1 240 ? -25.335 -3.722 -2.165 1.00 98.25 240 ASP A N 1
ATOM 1907 C CA . ASP A 1 240 ? -26.482 -2.871 -1.828 1.00 98.25 240 ASP A CA 1
ATOM 1908 C C . ASP A 1 240 ? -26.693 -1.769 -2.893 1.00 98.25 240 ASP A C 1
ATOM 1910 O O . ASP A 1 240 ? -25.709 -1.202 -3.389 1.00 98.25 240 ASP A O 1
ATOM 1914 N N . PRO A 1 241 ? -27.948 -1.468 -3.286 1.00 97.62 241 PRO A N 1
ATOM 1915 C CA . PRO A 1 241 ? -28.259 -0.470 -4.314 1.00 97.62 241 PRO A CA 1
ATOM 1916 C C . PRO A 1 241 ? -27.996 0.984 -3.895 1.00 97.62 241 PRO A C 1
ATOM 1918 O O . PRO A 1 241 ? -27.952 1.848 -4.763 1.00 97.62 241 PRO A O 1
ATOM 1921 N N . SER A 1 242 ? -27.811 1.274 -2.603 1.00 98.44 242 SER A N 1
ATOM 1922 C CA . SER A 1 242 ? -27.460 2.620 -2.116 1.00 98.44 242 SER A CA 1
ATOM 1923 C C . SER A 1 242 ? -25.988 2.998 -2.338 1.00 98.44 242 SER A C 1
ATOM 1925 O O . SER A 1 242 ? -25.592 4.124 -2.044 1.00 98.44 242 SER A O 1
ATOM 1927 N N . ASN A 1 243 ? -25.160 2.067 -2.821 1.00 98.69 243 ASN A N 1
ATOM 1928 C CA . ASN A 1 243 ? -23.739 2.305 -3.054 1.00 98.69 243 ASN A CA 1
ATOM 1929 C C . ASN A 1 243 ? -23.473 2.896 -4.447 1.00 98.69 243 ASN A C 1
ATOM 1931 O O . ASN A 1 243 ? -23.981 2.401 -5.453 1.00 98.69 243 ASN A O 1
ATOM 1935 N N . GLU A 1 244 ? -22.546 3.848 -4.518 1.00 98.69 244 GLU A N 1
ATOM 1936 C CA . GLU A 1 244 ? -22.042 4.448 -5.756 1.00 98.69 244 GLU A CA 1
ATOM 1937 C C . GLU A 1 244 ? -20.554 4.116 -5.926 1.00 98.69 244 GLU A C 1
ATOM 1939 O O . GLU A 1 244 ? -19.694 4.600 -5.182 1.00 98.69 244 GLU A O 1
ATOM 1944 N N . LEU A 1 245 ? -20.226 3.265 -6.901 1.00 98.62 245 LEU A N 1
ATOM 1945 C CA . LEU A 1 245 ? -18.854 2.824 -7.162 1.00 98.62 245 LEU A CA 1
ATOM 1946 C C . LEU A 1 245 ? -18.452 3.173 -8.597 1.00 98.62 245 LEU A C 1
ATOM 1948 O O . LEU A 1 245 ? -19.099 2.750 -9.551 1.00 98.62 245 LEU A O 1
ATOM 1952 N N . HIS A 1 246 ? -17.336 3.880 -8.747 1.00 98.25 246 HIS A N 1
ATOM 1953 C CA . HIS A 1 246 ? -16.794 4.310 -10.031 1.00 98.25 246 HIS A CA 1
ATOM 1954 C C . HIS A 1 246 ? -15.347 3.846 -10.199 1.00 98.25 246 HIS A C 1
ATOM 1956 O O . HIS A 1 246 ? -14.540 3.870 -9.259 1.00 98.25 246 HIS A O 1
ATOM 1962 N N . HIS A 1 247 ? -15.008 3.441 -11.422 1.00 98.06 247 HIS A N 1
ATOM 1963 C CA . HIS A 1 247 ? -13.643 3.118 -11.802 1.00 98.06 247 HIS A CA 1
ATOM 1964 C C . HIS A 1 247 ? -13.291 3.689 -13.173 1.00 98.06 247 HIS A C 1
ATOM 1966 O O . HIS A 1 247 ? -14.033 3.495 -14.133 1.00 98.06 247 HIS A O 1
ATOM 1972 N N . GLU A 1 248 ? -12.116 4.305 -13.267 1.00 97.50 248 GLU A N 1
ATOM 1973 C CA . GLU A 1 248 ? -11.531 4.759 -14.526 1.00 97.50 248 GLU A CA 1
ATOM 1974 C C . GLU A 1 248 ? -10.136 4.163 -14.730 1.00 97.50 248 GLU A C 1
ATOM 1976 O O . GLU A 1 248 ? -9.292 4.197 -13.836 1.00 97.50 248 GLU A O 1
ATOM 1981 N N . ALA A 1 249 ? -9.859 3.660 -15.933 1.00 94.88 249 ALA A N 1
ATOM 1982 C CA . ALA A 1 249 ? -8.541 3.157 -16.301 1.00 94.88 249 ALA A CA 1
ATOM 1983 C C . ALA A 1 249 ? -8.098 3.702 -17.656 1.00 94.88 249 ALA A C 1
ATOM 1985 O O . ALA A 1 249 ? -8.851 3.677 -18.630 1.00 94.88 249 ALA A O 1
ATOM 1986 N N . ARG A 1 250 ? -6.836 4.130 -17.737 1.00 94.50 250 ARG A N 1
ATOM 1987 C CA . ARG A 1 250 ? -6.176 4.496 -18.991 1.00 94.50 250 ARG A CA 1
ATOM 1988 C C . ARG A 1 250 ? -4.744 3.980 -19.028 1.00 94.50 250 ARG A C 1
ATOM 1990 O O . ARG A 1 250 ? -3.974 4.202 -18.098 1.00 94.50 250 ARG A O 1
ATOM 1997 N N . ILE A 1 251 ? -4.374 3.371 -20.152 1.00 93.88 251 ILE A N 1
ATOM 1998 C CA . ILE A 1 251 ? -2.990 3.013 -20.471 1.00 93.88 251 ILE A CA 1
ATOM 1999 C C . ILE A 1 251 ? -2.586 3.787 -21.722 1.00 93.88 251 ILE A C 1
ATOM 2001 O O . ILE A 1 251 ? -3.139 3.586 -22.801 1.00 93.88 251 ILE A O 1
ATOM 2005 N N . GLY A 1 252 ? -1.637 4.703 -21.565 1.00 88.88 252 GLY A N 1
ATOM 2006 C CA . GLY A 1 252 ? -1.150 5.584 -22.617 1.00 88.88 252 GLY A CA 1
ATOM 2007 C C . GLY A 1 252 ? 0.328 5.379 -22.930 1.00 88.88 252 GLY A C 1
ATOM 2008 O O . GLY A 1 252 ? 1.069 4.695 -22.224 1.00 88.88 252 GLY A O 1
ATOM 2009 N N . LYS A 1 253 ? 0.777 6.024 -24.005 1.00 84.69 253 LYS A N 1
ATOM 2010 C CA . LYS A 1 253 ? 2.196 6.170 -24.355 1.00 84.69 253 LYS A CA 1
ATOM 2011 C C . LYS A 1 253 ? 2.647 7.602 -24.082 1.00 84.69 253 LYS A C 1
ATOM 2013 O O . LYS A 1 253 ? 1.843 8.527 -24.195 1.00 84.69 253 LYS A O 1
ATOM 2018 N N . ILE A 1 254 ? 3.930 7.801 -23.787 1.00 77.62 254 ILE A N 1
ATOM 2019 C CA . ILE A 1 254 ? 4.506 9.155 -23.791 1.00 77.62 254 ILE A CA 1
ATOM 2020 C C . ILE A 1 254 ? 4.495 9.697 -25.227 1.00 77.62 254 ILE A C 1
ATOM 2022 O O . ILE A 1 254 ? 4.753 8.949 -26.177 1.00 77.62 254 ILE A O 1
ATOM 2026 N N . LYS A 1 255 ? 4.191 10.990 -25.387 1.00 72.56 255 LYS A N 1
ATOM 2027 C CA . LYS A 1 255 ? 4.229 11.673 -26.685 1.00 72.56 255 LYS A CA 1
ATOM 2028 C C . LYS A 1 255 ? 5.653 11.623 -27.247 1.00 72.56 255 LYS A C 1
ATOM 2030 O O . LYS A 1 255 ? 6.615 11.970 -26.560 1.00 72.56 255 LYS A O 1
ATOM 2035 N N . LYS A 1 256 ? 5.801 11.161 -28.493 1.00 72.38 256 LYS A N 1
ATOM 2036 C CA . LYS A 1 256 ? 7.112 10.968 -29.143 1.00 72.38 256 LYS A CA 1
ATOM 2037 C C . LYS A 1 256 ? 7.869 12.294 -29.247 1.00 72.38 256 LYS A C 1
ATOM 2039 O O . LYS A 1 256 ? 9.089 12.323 -29.103 1.00 72.38 256 LYS A O 1
ATOM 2044 N N . GLU A 1 257 ? 7.122 13.373 -29.419 1.00 81.12 257 GLU A N 1
ATOM 2045 C CA . GLU A 1 257 ? 7.589 14.746 -29.547 1.00 81.12 257 GLU A CA 1
ATOM 2046 C C . GLU A 1 257 ? 8.276 15.219 -28.256 1.00 81.12 257 GLU A C 1
ATOM 2048 O O . GLU A 1 257 ? 9.321 15.859 -28.316 1.00 81.12 257 GLU A O 1
ATOM 2053 N N . GLU A 1 258 ? 7.761 14.839 -27.077 1.00 83.62 258 GLU A N 1
ATOM 2054 C CA . GLU A 1 258 ? 8.373 15.202 -25.790 1.00 83.62 258 GLU A CA 1
ATOM 2055 C C . GLU A 1 258 ? 9.725 14.503 -25.581 1.00 83.62 258 GLU A C 1
ATOM 2057 O O . GLU A 1 258 ? 10.673 15.108 -25.077 1.00 83.62 258 GLU A O 1
ATOM 2062 N N . LEU A 1 259 ? 9.841 13.240 -26.005 1.00 82.31 259 LEU A N 1
ATOM 2063 C CA . LEU A 1 259 ? 11.115 12.521 -25.987 1.00 82.31 259 LEU A CA 1
ATOM 2064 C C . LEU A 1 259 ? 12.113 13.145 -26.965 1.00 82.31 259 LEU A C 1
ATOM 2066 O O . LEU A 1 259 ? 13.250 13.407 -26.583 1.00 82.31 259 LEU A O 1
ATOM 2070 N N . GLN A 1 260 ? 11.690 13.411 -28.202 1.00 85.06 260 GLN A N 1
ATOM 2071 C CA . GLN A 1 260 ? 12.538 14.034 -29.221 1.00 85.06 260 GLN A CA 1
ATOM 2072 C C . GLN A 1 260 ? 13.028 15.420 -28.797 1.00 85.06 260 GLN A C 1
ATOM 2074 O O . GLN A 1 260 ? 14.199 15.730 -28.987 1.00 85.06 260 GLN A O 1
ATOM 2079 N N . TYR A 1 261 ? 12.175 16.217 -28.158 1.00 90.12 261 TYR A N 1
ATOM 2080 C CA . TYR A 1 261 ? 12.542 17.524 -27.625 1.00 90.12 261 TYR A CA 1
ATOM 2081 C C . TYR A 1 261 ? 13.650 17.448 -26.566 1.00 90.12 261 TYR A C 1
ATOM 2083 O O . TYR A 1 261 ? 14.605 18.222 -26.608 1.00 90.12 261 TYR A O 1
ATOM 2091 N N . LEU A 1 262 ? 13.563 16.496 -25.630 1.00 89.81 262 LEU A N 1
ATOM 2092 C CA . LEU A 1 262 ? 14.614 16.300 -24.627 1.00 89.81 262 LEU A CA 1
ATOM 2093 C C . LEU A 1 262 ? 15.918 15.810 -25.271 1.00 89.81 262 LEU A C 1
ATOM 2095 O O . LEU A 1 262 ? 16.987 16.315 -24.941 1.00 89.81 262 LEU A O 1
ATOM 2099 N N . LEU A 1 263 ? 15.841 14.882 -26.226 1.00 88.88 263 LEU A N 1
ATOM 2100 C CA . LEU A 1 263 ? 17.019 14.431 -26.974 1.00 88.88 263 LEU A CA 1
ATOM 2101 C C . LEU A 1 263 ? 17.687 15.588 -27.739 1.00 88.88 263 LEU A C 1
ATOM 2103 O O . LEU A 1 263 ? 18.905 15.729 -27.683 1.00 88.88 263 LEU A O 1
ATOM 2107 N N . ALA A 1 264 ? 16.899 16.454 -28.387 1.00 92.81 264 ALA A N 1
ATOM 2108 C CA . ALA A 1 264 ? 17.391 17.623 -29.120 1.00 92.81 264 ALA A CA 1
ATOM 2109 C C . ALA A 1 264 ? 18.094 18.653 -28.217 1.00 92.81 264 ALA A C 1
ATOM 2111 O O . ALA A 1 264 ? 18.956 19.393 -28.678 1.00 92.81 264 ALA A O 1
ATOM 2112 N N . ARG A 1 265 ? 17.774 18.676 -26.917 1.00 94.06 265 ARG A N 1
ATOM 2113 C CA . ARG A 1 265 ? 18.473 19.485 -25.904 1.00 94.06 265 ARG A CA 1
ATOM 2114 C C . ARG A 1 265 ? 19.721 18.822 -25.317 1.00 94.06 265 ARG A C 1
ATOM 2116 O O . ARG A 1 265 ? 20.256 19.308 -24.326 1.00 94.06 265 ARG A O 1
ATOM 2123 N N . GLY A 1 266 ? 20.174 17.713 -25.896 1.00 91.19 266 GLY A N 1
ATOM 2124 C CA . GLY A 1 266 ? 21.390 17.020 -25.475 1.00 91.19 266 GLY A CA 1
ATOM 2125 C C . GLY A 1 266 ? 21.205 16.070 -24.291 1.00 91.19 266 GLY A C 1
ATOM 2126 O O . GLY A 1 266 ? 22.191 15.538 -23.783 1.00 91.19 266 GLY A O 1
ATOM 2127 N N . TYR A 1 267 ? 19.971 15.801 -23.843 1.00 90.75 267 TYR A N 1
ATOM 2128 C CA . TYR A 1 267 ? 19.753 14.747 -22.851 1.00 90.75 267 TYR A CA 1
ATOM 2129 C C . TYR A 1 267 ? 19.998 13.372 -23.475 1.00 90.75 267 TYR A C 1
ATOM 2131 O O . TYR A 1 267 ? 19.519 13.070 -24.567 1.00 90.75 267 TYR A O 1
ATOM 2139 N N . SER A 1 268 ? 20.675 12.487 -22.739 1.00 87.12 268 SER A N 1
ATOM 2140 C CA . SER A 1 268 ? 20.787 11.088 -23.155 1.00 87.12 268 SER A CA 1
ATOM 2141 C C . SER A 1 268 ? 19.403 10.417 -23.186 1.00 87.12 268 SER A C 1
ATOM 2143 O O . SER A 1 268 ? 18.522 10.792 -22.403 1.00 87.12 268 SER A O 1
ATOM 2145 N N . PRO A 1 269 ? 19.186 9.371 -24.008 1.00 78.38 269 PRO A N 1
ATOM 2146 C CA . PRO A 1 269 ? 17.908 8.656 -24.048 1.00 78.38 269 PRO A CA 1
ATOM 2147 C C . PRO A 1 269 ? 17.426 8.162 -22.680 1.00 78.38 269 PRO A C 1
ATOM 2149 O O . PRO A 1 269 ? 16.233 8.209 -22.385 1.00 78.38 269 PRO A O 1
ATOM 2152 N N . ALA A 1 270 ? 18.351 7.729 -21.819 1.00 75.00 270 ALA A N 1
ATOM 2153 C CA . ALA A 1 270 ? 18.036 7.303 -20.460 1.00 75.00 270 ALA A CA 1
ATOM 2154 C C . ALA A 1 270 ? 17.627 8.480 -19.558 1.00 75.00 270 ALA A C 1
ATOM 2156 O O . ALA A 1 270 ? 16.676 8.355 -18.785 1.00 75.00 270 ALA A O 1
ATOM 2157 N N . ALA A 1 271 ? 18.312 9.625 -19.664 1.00 81.50 271 ALA A N 1
ATOM 2158 C CA . ALA A 1 271 ? 17.978 10.825 -18.900 1.00 81.50 271 ALA A CA 1
ATOM 2159 C C . ALA A 1 271 ? 16.628 11.414 -19.335 1.00 81.50 271 ALA A C 1
ATOM 2161 O O . ALA A 1 271 ? 15.789 11.710 -18.486 1.00 81.50 271 ALA A O 1
ATOM 2162 N N . ALA A 1 272 ? 16.381 11.498 -20.644 1.00 82.00 272 ALA A N 1
ATOM 2163 C CA . ALA A 1 272 ? 15.116 11.958 -21.203 1.00 82.00 272 ALA A CA 1
ATOM 2164 C C . ALA A 1 272 ? 13.944 11.062 -20.765 1.00 82.00 272 ALA A C 1
ATOM 2166 O O . ALA A 1 272 ? 12.949 11.557 -20.239 1.00 82.00 272 ALA A O 1
ATOM 2167 N N . ALA A 1 273 ? 14.095 9.736 -20.887 1.00 75.81 273 ALA A N 1
ATOM 2168 C CA . ALA A 1 273 ? 13.113 8.769 -20.400 1.00 75.81 273 ALA A CA 1
ATOM 2169 C C . ALA A 1 273 ? 12.826 8.954 -18.904 1.00 75.81 273 ALA A C 1
ATOM 2171 O O . ALA A 1 273 ? 11.668 9.022 -18.502 1.00 75.81 273 ALA A O 1
ATOM 2172 N N . ARG A 1 274 ? 13.868 9.097 -18.076 1.00 75.50 274 ARG A N 1
ATOM 2173 C CA . ARG A 1 274 ? 13.713 9.317 -16.634 1.00 75.50 274 ARG A CA 1
ATOM 2174 C C . ARG A 1 274 ? 12.917 10.588 -16.339 1.00 75.50 274 ARG A C 1
ATOM 2176 O O . ARG A 1 274 ? 11.981 10.524 -15.553 1.00 75.50 274 ARG A O 1
ATOM 2183 N N . LEU A 1 275 ? 13.248 11.715 -16.968 1.00 81.75 275 LEU A N 1
ATOM 2184 C CA . LEU A 1 275 ? 12.535 12.982 -16.761 1.00 81.75 275 LEU A CA 1
ATOM 2185 C C . LEU A 1 275 ? 11.050 12.873 -17.126 1.00 81.75 275 LEU A C 1
ATOM 2187 O O . LEU A 1 275 ? 10.195 13.331 -16.368 1.00 81.75 275 LEU A O 1
ATOM 2191 N N . LEU A 1 276 ? 10.742 12.215 -18.245 1.00 79.50 276 LEU A N 1
ATOM 2192 C CA . LEU A 1 276 ? 9.363 12.004 -18.681 1.00 79.50 276 LEU A CA 1
ATOM 2193 C C . LEU A 1 276 ? 8.587 11.129 -17.696 1.00 79.50 276 LEU A C 1
ATOM 2195 O O . LEU A 1 276 ? 7.476 11.488 -17.321 1.00 79.50 276 LEU A O 1
ATOM 2199 N N . LEU A 1 277 ? 9.183 10.030 -17.222 1.00 77.00 277 LEU A N 1
ATOM 2200 C CA . LEU A 1 277 ? 8.555 9.142 -16.237 1.00 77.00 277 LEU A CA 1
ATOM 2201 C C . LEU A 1 277 ? 8.317 9.848 -14.891 1.00 77.00 277 LEU A C 1
ATOM 2203 O O . LEU A 1 277 ? 7.255 9.687 -14.295 1.00 77.00 277 LEU A O 1
ATOM 2207 N N . LEU A 1 278 ? 9.273 10.663 -14.429 1.00 74.94 278 LEU A N 1
ATOM 2208 C CA . LEU A 1 278 ? 9.134 11.443 -13.192 1.00 74.94 278 LEU A CA 1
ATOM 2209 C C . LEU A 1 278 ? 7.991 12.463 -13.278 1.00 74.94 278 LEU A C 1
ATOM 2211 O O . LEU A 1 278 ? 7.264 12.661 -12.306 1.00 74.94 278 LEU A O 1
ATOM 2215 N N . ARG A 1 279 ? 7.823 13.109 -14.437 1.00 76.88 279 ARG A N 1
ATOM 2216 C CA . ARG A 1 279 ? 6.715 14.041 -14.679 1.00 76.88 279 ARG A CA 1
ATOM 2217 C C . ARG A 1 279 ? 5.379 13.303 -14.777 1.00 76.88 279 ARG A C 1
ATOM 2219 O O . ARG A 1 279 ? 4.401 13.739 -14.180 1.00 76.88 279 ARG A O 1
ATOM 2226 N N . ALA A 1 280 ? 5.365 12.190 -15.503 1.00 70.25 280 ALA A N 1
ATOM 2227 C CA . ALA A 1 280 ? 4.204 11.339 -15.741 1.00 70.25 280 ALA A CA 1
ATOM 2228 C C . ALA A 1 280 ? 3.572 10.804 -14.448 1.00 70.25 280 ALA A C 1
ATOM 2230 O O . ALA A 1 280 ? 2.352 10.790 -14.316 1.00 70.25 280 ALA A O 1
ATOM 2231 N N . ALA A 1 281 ? 4.396 10.400 -13.481 1.00 67.88 281 ALA A N 1
ATOM 2232 C CA . ALA A 1 281 ? 3.920 9.812 -12.235 1.00 67.88 281 ALA A CA 1
ATOM 2233 C C . ALA A 1 281 ? 3.564 10.855 -11.152 1.00 67.88 281 ALA A C 1
ATOM 2235 O O . ALA A 1 281 ? 3.218 10.479 -10.032 1.00 67.88 281 ALA A O 1
ATOM 2236 N N . LYS A 1 282 ? 3.640 12.166 -11.434 1.00 72.62 282 LYS A N 1
ATOM 2237 C CA . LYS A 1 282 ? 3.341 13.217 -10.448 1.00 72.62 282 LYS A CA 1
ATOM 2238 C C . LYS A 1 282 ? 1.821 13.428 -10.302 1.00 72.62 282 LYS A C 1
ATOM 2240 O O . LYS A 1 282 ? 1.075 13.438 -11.287 1.00 72.62 282 LYS A O 1
ATOM 2245 N N . PHE A 1 283 ? 1.368 13.583 -9.058 1.00 55.59 283 PHE A N 1
ATOM 2246 C CA . PHE A 1 283 ? 0.026 14.074 -8.723 1.00 55.59 283 PHE A CA 1
ATOM 2247 C C . PHE A 1 283 ? 0.029 15.589 -8.605 1.00 55.59 283 PHE A C 1
ATOM 2249 O O . PHE A 1 283 ? 1.037 16.121 -8.079 1.00 55.59 283 PHE A O 1
#

Sequence (283 aa):
MPAQIIITDNNIEAKETSREIELLPLSQKDFQKYIPGKRIAPCKLKLRIRCTQSTELLLVFRALRDQKIALLVELCAGVNLVLQTACSGNKNAAHYLVTAFKLEENSELVLKSANCWKTAKATDYYYFWLSNAKLILQSRSYIWQAEHTEHYYLYLDHSFAQLRFSEVCIAGKAKISAKYLLKDKVSLQANAKLAAFKANIRNYSLVLAEGKENRAFTSCEEILLGKAKILTVPALRSADPSNELHHEARIGKIKKEELQYLLARGYSPAAAARLLLLRAAKF

Radius of gyration: 19.27 Å; chains: 1; bounding box: 50×36×54 Å

Secondary structure (DSSP, 8-state):
--EEEEEETTEEEEEE--TTEEEEE--HHHHHTTSTT------SEEEEEEESS-EEEEEEEEESS-EEEEEEEEEPTT-EEEEEEEEEE-TT-EEEEEEEEEE-TT-EEEEEEEEEE-SSEEEEEEEEEEES-EEEEEEEEEEES-EEEEEEEEEEES-EEEEEEEEEEESSEEEEEEEEEE-SS-EEEEEEEEEEES-EEEEEEEEEE-SSS-EEEEEEEEEEETT-EEEEEEEEEESSTT-EEEEEEEEEE--HHHHHHHHHTT--HHHHHHHHHHHHT--

pLDDT: mean 92.29, std 7.84, range [55.59, 98.81]

Foldseek 3Di:
DFWEWEAEAQDTPDGRDDPQKDKDFDDPVNLCVQPPPDDADDFSHEIEIEGAAAGEYEYEYEFAAEHGYEYEYEYDALYEYEYEYEYEYDAAHEAHYEYEYEYDANYEYEYEYEYEYNYQEYEYHYGYHDANYEYEEEYEYEADLYEYEYEAEYDDELYEYAEAAFYEHENEEYEYEYEYEYAENYEEEYEHFYEYDNYEYEYYAEYHDPYAQYEYEYEYHYEYDDNYYYHYYYYYDHPDPRYHYYYYYDYYYDDPVQLVVCVVVVDDSVRSSVVSSVVRRDD